Protein AF-H3B657-F1 (afdb_monomer_lite)

Structure (mmCIF, N/CA/C/O backbone):
data_AF-H3B657-F1
#
_entry.id   AF-H3B657-F1
#
loop_
_atom_site.group_PDB
_atom_site.id
_atom_site.type_symbol
_atom_site.label_atom_id
_atom_site.label_alt_id
_atom_site.label_comp_id
_atom_site.label_asym_id
_atom_site.label_entity_id
_atom_site.label_seq_id
_atom_site.pdbx_PDB_ins_code
_atom_site.Cartn_x
_atom_site.Cartn_y
_atom_site.Cartn_z
_atom_site.occupancy
_atom_site.B_iso_or_equiv
_atom_site.auth_seq_id
_atom_site.auth_comp_id
_atom_site.auth_asym_id
_atom_site.auth_atom_id
_atom_site.pdbx_PDB_model_num
ATOM 1 N N . ASP A 1 1 ? -5.782 10.149 -0.098 1.00 60.22 1 ASP A N 1
ATOM 2 C CA . ASP A 1 1 ? -4.421 10.560 0.291 1.00 60.22 1 ASP A CA 1
ATOM 3 C C . ASP A 1 1 ? -3.395 9.673 -0.384 1.00 60.22 1 ASP A C 1
ATOM 5 O O . ASP A 1 1 ? -3.663 8.490 -0.573 1.00 60.22 1 ASP A O 1
ATOM 9 N N . ILE A 1 2 ? -2.288 10.270 -0.824 1.00 71.12 2 ILE A N 1
ATOM 10 C CA . ILE A 1 2 ? -1.133 9.585 -1.419 1.00 71.12 2 ILE A CA 1
ATOM 11 C C . ILE A 1 2 ? -0.020 9.667 -0.377 1.00 71.12 2 ILE A C 1
ATOM 13 O O . ILE A 1 2 ? 0.219 10.748 0.152 1.00 71.12 2 ILE A O 1
ATOM 17 N N . TRP A 1 3 ? 0.623 8.541 -0.084 1.00 76.19 3 TRP A N 1
ATOM 18 C CA . TRP A 1 3 ? 1.730 8.461 0.865 1.00 76.19 3 TRP A CA 1
ATOM 19 C C . TRP A 1 3 ? 2.976 7.944 0.154 1.00 76.19 3 TRP A C 1
ATOM 21 O O . TRP A 1 3 ? 2.885 6.976 -0.612 1.00 76.19 3 TRP A O 1
ATOM 31 N N . PHE 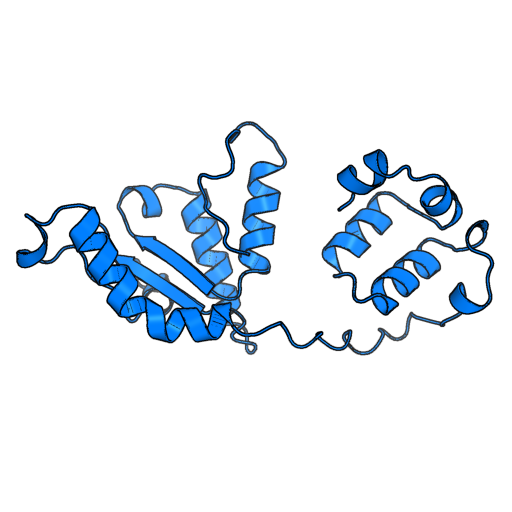A 1 4 ? 4.125 8.570 0.407 1.00 76.25 4 PHE A N 1
ATOM 32 C CA . PHE A 1 4 ? 5.411 8.096 -0.079 1.00 76.25 4 PHE A CA 1
ATOM 33 C C . PHE A 1 4 ? 6.280 7.613 1.079 1.00 76.25 4 PHE A C 1
ATOM 35 O O . PHE A 1 4 ? 6.442 8.288 2.087 1.00 76.25 4 PHE A O 1
ATOM 42 N N . ASP A 1 5 ? 6.949 6.481 0.855 1.00 67.75 5 ASP A N 1
ATOM 43 C CA . ASP A 1 5 ? 7.967 5.893 1.738 1.00 67.75 5 ASP A CA 1
ATOM 44 C C . ASP A 1 5 ? 8.965 6.934 2.294 1.00 67.75 5 ASP A C 1
ATOM 46 O O . ASP A 1 5 ? 9.357 6.886 3.458 1.00 67.75 5 ASP A O 1
ATOM 50 N N . LYS A 1 6 ? 9.335 7.911 1.454 1.00 63.41 6 LYS A N 1
ATOM 51 C CA . LYS A 1 6 ? 10.341 8.943 1.735 1.00 63.41 6 LYS A CA 1
ATOM 52 C C . LYS A 1 6 ? 9.818 10.201 2.431 1.00 63.41 6 LYS A C 1
ATOM 54 O O . LYS A 1 6 ? 10.638 11.066 2.734 1.00 63.41 6 LYS A O 1
ATOM 59 N N . ASP A 1 7 ? 8.514 10.325 2.665 1.00 53.66 7 ASP A N 1
ATOM 60 C CA . ASP A 1 7 ? 7.955 11.490 3.368 1.00 53.66 7 ASP A CA 1
ATOM 61 C C . ASP A 1 7 ? 8.310 11.478 4.872 1.00 53.66 7 ASP A C 1
ATOM 63 O O . ASP A 1 7 ? 8.176 12.483 5.566 1.00 53.66 7 ASP A O 1
ATOM 67 N N . GLU A 1 8 ? 8.845 10.360 5.364 1.00 53.50 8 GLU A N 1
ATOM 68 C CA . GLU A 1 8 ? 9.276 10.141 6.741 1.00 53.50 8 GLU A CA 1
ATOM 69 C C . GLU A 1 8 ? 10.763 10.517 6.920 1.00 53.50 8 GLU A C 1
ATOM 71 O O . GLU A 1 8 ? 11.673 9.717 6.693 1.00 53.50 8 GLU A O 1
ATOM 76 N N . VAL A 1 9 ? 11.028 11.767 7.304 1.00 51.97 9 VAL A N 1
ATOM 77 C CA . VAL A 1 9 ? 12.384 12.354 7.382 1.00 51.97 9 VAL A CA 1
ATOM 78 C C . VAL A 1 9 ? 13.250 11.759 8.517 1.00 51.97 9 VAL A C 1
ATOM 80 O O . VAL A 1 9 ? 14.472 11.908 8.493 1.00 51.97 9 VAL A O 1
ATOM 83 N N . GLU A 1 10 ? 12.673 11.010 9.466 1.00 54.19 10 GLU A N 1
ATOM 84 C CA . GLU A 1 10 ? 13.400 10.404 10.596 1.00 54.19 10 GLU A CA 1
ATOM 85 C C . GLU A 1 10 ? 13.135 8.898 10.759 1.00 54.19 10 GLU A C 1
ATOM 87 O O . GLU A 1 10 ? 12.277 8.465 11.526 1.00 54.19 10 GLU A O 1
ATOM 92 N N . MET A 1 11 ? 13.987 8.070 10.140 1.00 56.06 11 MET A N 1
ATOM 93 C CA . MET A 1 11 ? 14.070 6.623 10.428 1.00 56.06 11 MET A CA 1
ATOM 94 C C . MET A 1 11 ? 14.519 6.306 11.873 1.00 56.06 11 MET A C 1
ATOM 96 O O . MET A 1 11 ? 14.591 5.142 12.261 1.00 56.06 11 MET A O 1
ATOM 100 N N . SER A 1 12 ? 14.889 7.324 12.658 1.00 56.06 12 SER A N 1
ATOM 101 C CA . SER A 1 12 ? 15.325 7.222 14.056 1.00 56.06 12 SER A CA 1
ATOM 102 C C . SER A 1 12 ? 14.170 7.183 15.059 1.00 56.06 12 SER A C 1
ATOM 104 O O . SER A 1 12 ? 14.400 6.840 16.220 1.00 56.06 12 SER A O 1
ATOM 106 N N . SER A 1 13 ? 12.947 7.529 14.647 1.00 59.94 13 SER A N 1
ATOM 107 C CA . SER A 1 13 ? 11.777 7.508 15.526 1.00 59.94 13 SER A CA 1
ATOM 108 C C . SER A 1 13 ? 11.227 6.090 15.685 1.00 59.94 13 SER A C 1
ATOM 110 O O . SER A 1 13 ? 11.043 5.364 14.709 1.00 59.94 13 SER A O 1
ATOM 112 N N . SER A 1 14 ? 10.888 5.700 16.915 1.00 56.41 14 SER A N 1
ATOM 113 C CA . SER A 1 14 ? 10.214 4.425 17.202 1.00 56.41 14 SER A CA 1
ATOM 114 C C . SER A 1 14 ? 8.816 4.323 16.575 1.00 56.41 14 SER A C 1
ATOM 116 O O . SER A 1 14 ? 8.300 3.217 16.438 1.00 56.41 14 SER A O 1
ATOM 118 N N . CYS A 1 15 ? 8.215 5.448 16.170 1.00 64.81 15 CYS A N 1
ATOM 119 C CA . CYS A 1 15 ? 6.899 5.493 15.527 1.00 64.81 15 CYS A CA 1
ATOM 120 C C . CYS A 1 15 ? 6.953 5.224 14.010 1.00 64.81 15 CYS A C 1
ATOM 122 O O . CYS A 1 15 ? 5.953 4.820 13.419 1.00 64.81 15 CYS A O 1
ATOM 124 N N . TRP A 1 16 ? 8.131 5.376 13.392 1.00 69.06 16 TRP A N 1
ATOM 125 C CA . TRP A 1 16 ? 8.324 5.285 11.941 1.00 69.06 16 TRP A CA 1
ATOM 126 C C . TRP A 1 16 ? 7.807 3.967 11.356 1.00 69.06 16 TRP A C 1
ATOM 128 O O . TRP A 1 16 ? 7.031 3.944 10.404 1.00 69.06 16 TRP A O 1
ATOM 138 N N . LEU A 1 17 ? 8.205 2.840 11.952 1.00 71.81 17 LEU A N 1
ATOM 139 C CA . LEU A 1 17 ? 7.775 1.531 11.471 1.00 71.81 17 LEU A CA 1
ATOM 140 C C . LEU A 1 17 ? 6.262 1.343 11.656 1.00 71.81 17 LEU A C 1
ATOM 142 O O . LEU A 1 17 ? 5.604 0.813 10.766 1.00 71.81 17 LEU A O 1
ATOM 146 N N . SER A 1 18 ? 5.702 1.813 12.773 1.00 72.25 18 SER A N 1
ATOM 147 C CA . SER A 1 18 ? 4.269 1.706 13.064 1.00 72.25 18 SER A CA 1
ATOM 148 C C . SER A 1 18 ? 3.418 2.445 12.030 1.00 72.25 18 SER A C 1
ATOM 150 O O . SER A 1 18 ? 2.478 1.860 11.496 1.00 72.25 18 SER A O 1
ATOM 152 N N . GLN A 1 19 ? 3.788 3.677 11.668 1.00 73.06 19 GLN A N 1
ATOM 153 C CA . GLN A 1 19 ? 3.069 4.485 10.671 1.00 73.06 19 GLN A CA 1
ATOM 154 C C . GLN A 1 19 ? 3.112 3.863 9.268 1.00 73.06 19 GLN A C 1
ATOM 156 O O . GLN A 1 19 ? 2.119 3.878 8.532 1.00 73.06 19 GLN A O 1
ATOM 161 N N . ARG A 1 20 ? 4.240 3.245 8.900 1.00 77.69 20 ARG A N 1
ATOM 162 C CA . ARG A 1 20 ? 4.373 2.511 7.632 1.00 77.69 20 ARG A CA 1
ATOM 163 C C . ARG A 1 20 ? 3.473 1.289 7.577 1.00 77.69 20 ARG A C 1
ATOM 165 O O . ARG A 1 20 ? 2.760 1.097 6.593 1.00 77.69 20 ARG A O 1
ATOM 172 N N . LEU A 1 21 ? 3.497 0.474 8.631 1.00 78.69 21 LEU A N 1
ATOM 173 C CA . LEU A 1 21 ? 2.661 -0.720 8.73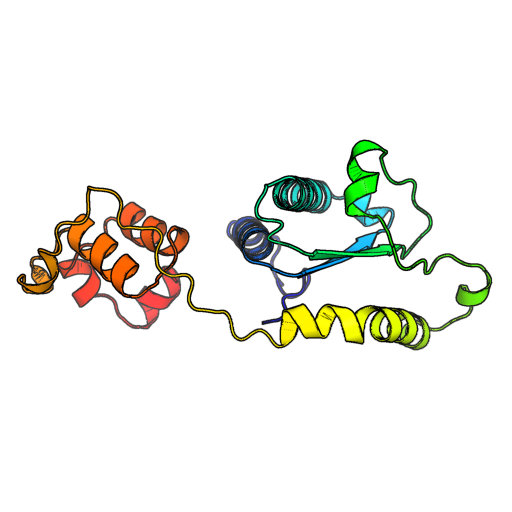0 1.00 78.69 21 LEU A CA 1
ATOM 174 C C . LEU A 1 21 ? 1.178 -0.340 8.711 1.00 78.69 21 LEU A C 1
ATOM 176 O O . LEU A 1 21 ? 0.407 -0.917 7.951 1.00 78.69 21 LEU A O 1
ATOM 180 N N . GLU A 1 22 ? 0.790 0.697 9.451 1.00 78.06 22 GLU A N 1
ATOM 181 C CA . GLU A 1 22 ? -0.571 1.231 9.445 1.00 78.06 22 GLU A CA 1
ATOM 182 C C . GLU A 1 22 ? -0.998 1.705 8.048 1.00 78.06 22 GLU A C 1
ATOM 184 O O . GLU A 1 22 ? -2.096 1.389 7.582 1.00 78.06 22 GLU A O 1
ATOM 189 N N . THR A 1 23 ? -0.126 2.426 7.342 1.00 81.88 23 THR A N 1
ATOM 190 C CA . THR A 1 23 ? -0.399 2.876 5.972 1.00 81.88 23 THR A CA 1
ATOM 191 C C . THR A 1 23 ? -0.582 1.692 5.027 1.00 81.88 23 THR A C 1
ATOM 193 O O . THR A 1 23 ? -1.509 1.687 4.213 1.00 81.88 23 THR A O 1
ATOM 196 N N . LEU A 1 24 ? 0.248 0.659 5.163 1.00 83.00 24 LEU A N 1
ATOM 197 C CA . LEU A 1 24 ? 0.158 -0.563 4.368 1.00 83.00 24 LEU A CA 1
ATOM 198 C C . LEU A 1 24 ? -1.068 -1.403 4.680 1.00 83.00 24 LEU A C 1
ATOM 200 O O . LEU A 1 24 ? -1.554 -2.070 3.777 1.00 83.00 24 LEU A O 1
ATOM 204 N N . GLU A 1 25 ? -1.596 -1.363 5.897 1.00 80.44 25 GLU A N 1
ATOM 205 C CA . GLU A 1 25 ? -2.868 -2.008 6.236 1.00 80.44 25 GLU A CA 1
ATOM 206 C C . GLU A 1 25 ? -4.062 -1.235 5.666 1.00 80.44 25 GLU A C 1
ATOM 208 O O . GLU A 1 25 ? -5.064 -1.810 5.236 1.00 80.44 25 GLU A O 1
ATOM 213 N N . LYS A 1 26 ? -3.962 0.097 5.612 1.00 77.31 26 LYS A N 1
ATOM 214 C CA . LYS A 1 26 ? -5.061 0.971 5.181 1.00 77.31 26 LYS A CA 1
ATOM 215 C C . LYS A 1 26 ? -5.092 1.230 3.678 1.00 77.31 26 LYS A C 1
ATOM 217 O O . LYS A 1 26 ? -6.130 1.672 3.172 1.00 77.31 26 LYS A O 1
ATOM 222 N N . CYS A 1 27 ? -3.990 1.007 2.963 1.00 83.38 27 CYS A N 1
ATOM 223 C CA . CYS A 1 27 ? -3.908 1.338 1.547 1.00 83.38 27 CYS A CA 1
ATOM 224 C C . CYS A 1 27 ? -4.814 0.426 0.705 1.00 83.38 27 CYS A C 1
ATOM 226 O O . CYS A 1 27 ? -4.938 -0.777 0.940 1.00 83.38 27 CYS A O 1
ATOM 228 N N . ARG A 1 28 ? -5.460 1.014 -0.305 1.00 83.69 28 ARG A N 1
ATOM 229 C CA . ARG A 1 28 ? -6.251 0.283 -1.314 1.00 83.69 28 ARG A CA 1
ATOM 230 C C . ARG A 1 28 ? -5.446 -0.036 -2.561 1.00 83.69 28 ARG A C 1
ATOM 232 O O . ARG A 1 28 ? -5.801 -0.932 -3.315 1.00 83.69 28 ARG A O 1
ATOM 239 N N . ALA A 1 29 ? -4.386 0.727 -2.774 1.00 88.50 29 ALA A N 1
ATOM 240 C CA . ALA A 1 29 ? -3.465 0.576 -3.872 1.00 88.50 29 ALA A CA 1
ATOM 241 C C . ALA A 1 29 ? -2.044 0.801 -3.352 1.00 88.50 29 ALA A C 1
ATOM 243 O O . ALA A 1 29 ? -1.829 1.711 -2.550 1.00 88.50 29 ALA A O 1
ATOM 244 N N . ALA A 1 30 ? -1.092 -0.001 -3.818 1.00 90.88 30 ALA A N 1
ATOM 245 C CA . ALA A 1 30 ? 0.326 0.167 -3.525 1.00 90.88 30 ALA A CA 1
ATOM 246 C C . ALA A 1 30 ? 1.135 0.082 -4.821 1.00 90.88 30 ALA A C 1
ATOM 248 O O . ALA A 1 30 ? 1.022 -0.899 -5.553 1.00 90.88 30 ALA A O 1
ATOM 249 N N . ILE A 1 31 ? 1.955 1.097 -5.100 1.00 92.38 31 ILE A N 1
ATOM 250 C CA . ILE A 1 31 ? 2.935 1.055 -6.191 1.00 92.38 31 ILE A CA 1
ATOM 251 C C . ILE A 1 31 ? 4.265 0.604 -5.598 1.00 92.38 31 ILE A C 1
ATOM 253 O O . ILE A 1 31 ? 4.763 1.226 -4.662 1.00 92.38 31 ILE A O 1
ATOM 257 N N . ILE A 1 32 ? 4.843 -0.467 -6.139 1.00 92.75 32 ILE A N 1
ATOM 258 C CA . ILE A 1 32 ? 6.072 -1.064 -5.607 1.00 92.75 32 ILE A CA 1
ATOM 259 C C . ILE A 1 32 ? 7.162 -1.029 -6.669 1.00 92.75 32 ILE A C 1
ATOM 261 O O . ILE A 1 32 ? 7.027 -1.646 -7.722 1.00 92.75 32 ILE A O 1
ATOM 265 N N . PHE A 1 33 ? 8.274 -0.360 -6.367 1.00 92.06 33 PHE A N 1
ATOM 266 C CA . PHE A 1 33 ? 9.446 -0.320 -7.240 1.00 92.06 33 PHE A CA 1
ATOM 267 C C . PHE A 1 33 ? 10.418 -1.449 -6.891 1.00 92.06 33 PHE A C 1
ATOM 269 O O . PHE A 1 33 ? 11.169 -1.381 -5.915 1.00 92.06 33 PHE A O 1
ATOM 276 N N . LEU A 1 34 ? 10.425 -2.489 -7.718 1.00 92.62 34 LEU A N 1
ATOM 277 C CA . LEU A 1 34 ? 11.271 -3.662 -7.551 1.00 92.62 34 LEU A CA 1
ATOM 278 C C . LEU A 1 34 ? 12.697 -3.341 -7.994 1.00 92.62 34 LEU A C 1
ATOM 280 O O . LEU A 1 34 ? 12.965 -3.022 -9.155 1.00 92.62 34 LEU A O 1
ATOM 284 N N . SER A 1 35 ? 13.623 -3.437 -7.046 1.00 91.69 35 SER A N 1
ATOM 285 C CA . SER A 1 35 ? 15.052 -3.250 -7.274 1.00 91.69 35 SER A CA 1
ATOM 286 C C . SER A 1 35 ? 15.881 -4.166 -6.385 1.00 91.69 35 SER A C 1
ATOM 288 O O . SER A 1 35 ? 15.361 -4.760 -5.441 1.00 91.69 35 SER A O 1
ATOM 290 N N . GLN A 1 36 ? 17.187 -4.280 -6.642 1.00 89.94 36 GLN A N 1
ATOM 291 C CA . GLN A 1 36 ? 18.055 -5.083 -5.769 1.00 89.94 36 GLN A CA 1
ATOM 292 C C . GLN A 1 36 ? 18.017 -4.590 -4.316 1.00 89.94 36 GLN A C 1
ATOM 294 O O . GLN A 1 36 ? 18.054 -5.395 -3.389 1.00 89.94 36 GLN A O 1
ATOM 299 N N . ASN A 1 37 ? 17.898 -3.276 -4.113 1.00 88.44 37 ASN A N 1
ATOM 300 C CA . ASN A 1 37 ? 17.808 -2.686 -2.779 1.00 88.44 37 ASN A CA 1
ATOM 301 C C . ASN A 1 37 ? 16.479 -3.013 -2.092 1.00 88.44 37 ASN A C 1
ATOM 303 O O . ASN A 1 37 ? 16.474 -3.229 -0.885 1.00 88.44 37 ASN A O 1
ATOM 307 N N . TYR A 1 38 ? 15.387 -3.119 -2.856 1.00 89.88 38 TYR A N 1
ATOM 308 C CA . TYR A 1 38 ? 14.089 -3.546 -2.332 1.00 89.88 38 TYR A CA 1
ATOM 309 C C . TYR A 1 38 ? 14.197 -4.923 -1.663 1.00 89.88 38 TYR A C 1
ATOM 311 O O . TYR A 1 38 ? 13.859 -5.078 -0.496 1.00 89.88 38 TYR A O 1
ATOM 319 N N . PHE A 1 39 ? 14.789 -5.901 -2.355 1.00 87.62 39 PHE A N 1
ATOM 320 C CA . PHE A 1 39 ? 14.943 -7.264 -1.829 1.00 87.62 39 PHE A CA 1
ATOM 321 C C . PHE A 1 39 ? 16.026 -7.416 -0.752 1.00 87.62 39 PHE A C 1
ATOM 323 O O . PHE A 1 39 ? 16.061 -8.432 -0.063 1.00 87.62 39 PHE A O 1
ATOM 330 N N . ARG A 1 40 ? 16.912 -6.428 -0.587 1.00 85.56 40 ARG A N 1
ATOM 331 C CA . ARG A 1 40 ? 17.904 -6.398 0.503 1.00 85.56 40 ARG A CA 1
ATOM 332 C C . ARG A 1 40 ? 17.385 -5.707 1.764 1.00 85.56 40 ARG A C 1
ATOM 334 O O . ARG A 1 40 ? 18.011 -5.828 2.813 1.00 85.56 40 ARG A O 1
ATOM 341 N N . CYS A 1 41 ? 16.274 -4.980 1.674 1.00 83.25 41 CYS A N 1
ATOM 342 C CA . CYS A 1 41 ? 15.695 -4.255 2.794 1.00 83.25 41 CYS A CA 1
ATOM 343 C C . CYS A 1 41 ? 14.710 -5.146 3.562 1.00 83.25 41 CYS A C 1
ATOM 345 O O . CYS A 1 41 ? 13.651 -5.506 3.052 1.00 83.25 41 CYS A O 1
ATOM 347 N N . SER A 1 42 ? 15.033 -5.472 4.817 1.00 82.00 42 SER A N 1
ATOM 348 C CA . SER A 1 42 ? 14.168 -6.295 5.675 1.00 82.00 42 SER A CA 1
ATOM 349 C C . SER A 1 42 ? 12.783 -5.685 5.887 1.00 82.00 42 SER A C 1
ATOM 351 O O . SER A 1 42 ? 11.803 -6.422 5.960 1.00 82.00 42 SER A O 1
ATOM 353 N N . VAL A 1 43 ? 12.697 -4.352 5.957 1.00 81.81 43 VAL A N 1
ATOM 354 C CA . VAL A 1 43 ? 11.420 -3.640 6.086 1.00 81.81 43 VAL A CA 1
ATOM 355 C C . VAL A 1 43 ? 10.606 -3.820 4.811 1.00 81.81 43 VAL A C 1
ATOM 357 O O . VAL A 1 43 ? 9.515 -4.361 4.885 1.00 81.81 43 VAL A O 1
ATOM 360 N N . ALA A 1 44 ? 11.164 -3.530 3.634 1.00 85.25 44 ALA A N 1
ATOM 361 C CA . ALA A 1 44 ? 10.460 -3.728 2.363 1.00 85.25 44 ALA A CA 1
ATOM 362 C C . ALA A 1 44 ? 9.955 -5.174 2.179 1.00 85.25 44 ALA A C 1
ATOM 364 O O . ALA A 1 44 ? 8.846 -5.400 1.693 1.00 85.25 44 ALA A O 1
ATOM 365 N N . LEU A 1 45 ? 10.727 -6.173 2.621 1.00 85.31 45 LEU A N 1
ATOM 366 C CA . LEU A 1 45 ? 10.295 -7.574 2.612 1.00 85.31 45 LEU A CA 1
ATOM 367 C C . LEU A 1 45 ? 9.152 -7.865 3.596 1.00 85.31 45 LEU A C 1
ATOM 369 O O . LEU A 1 45 ? 8.297 -8.697 3.296 1.00 85.31 45 LEU A O 1
ATOM 373 N N . LEU A 1 46 ? 9.122 -7.216 4.761 1.00 83.31 46 LEU A N 1
ATOM 374 C CA . LEU A 1 46 ? 8.001 -7.308 5.700 1.00 83.31 46 LEU A CA 1
ATOM 375 C C . LEU A 1 46 ? 6.730 -6.711 5.082 1.00 83.31 46 LEU A C 1
ATOM 377 O O . LEU A 1 46 ? 5.689 -7.360 5.073 1.00 83.31 46 LEU A O 1
ATOM 381 N N . GLU A 1 47 ? 6.841 -5.528 4.486 1.00 87.25 47 GLU A N 1
ATOM 382 C CA . GLU A 1 47 ? 5.744 -4.840 3.794 1.00 87.25 47 GLU A CA 1
ATOM 383 C C . GLU A 1 47 ? 5.183 -5.690 2.647 1.00 87.25 47 GLU A C 1
ATOM 385 O O . GLU A 1 47 ? 3.972 -5.839 2.490 1.00 87.25 47 GLU A O 1
ATOM 390 N N . THR A 1 48 ? 6.077 -6.333 1.892 1.00 88.81 48 THR A N 1
ATOM 391 C CA . THR A 1 48 ? 5.728 -7.289 0.833 1.00 88.81 48 THR A CA 1
ATOM 392 C C . THR A 1 48 ? 4.865 -8.433 1.367 1.00 88.81 48 THR A C 1
ATOM 394 O O . THR A 1 48 ? 3.880 -8.815 0.734 1.00 88.81 48 THR A O 1
ATOM 397 N N . LYS A 1 49 ? 5.228 -9.001 2.525 1.00 86.56 49 LYS A N 1
ATOM 398 C CA . LYS A 1 49 ? 4.485 -10.112 3.137 1.00 86.56 49 LYS A CA 1
ATOM 399 C C . LYS A 1 49 ? 3.089 -9.679 3.566 1.00 86.56 49 LYS A C 1
ATOM 401 O O . LYS A 1 49 ? 2.139 -10.395 3.274 1.00 86.56 49 LYS A O 1
ATOM 406 N N . ILE A 1 50 ? 2.966 -8.495 4.160 1.00 85.31 50 ILE A N 1
ATOM 407 C CA . ILE A 1 50 ? 1.675 -7.922 4.563 1.00 85.31 50 ILE A CA 1
ATOM 408 C C . ILE A 1 50 ? 0.768 -7.750 3.344 1.00 85.31 50 ILE A C 1
ATOM 410 O O . ILE A 1 50 ? -0.355 -8.246 3.321 1.00 85.31 50 ILE A O 1
ATOM 414 N N . LEU A 1 51 ? 1.268 -7.128 2.273 1.00 89.31 51 LEU A N 1
ATOM 415 C CA . LEU A 1 51 ? 0.490 -6.956 1.043 1.00 89.31 51 LEU A CA 1
ATOM 416 C C . LEU A 1 51 ? 0.093 -8.298 0.411 1.00 89.31 51 LEU A C 1
ATOM 418 O O . LEU A 1 51 ? -1.027 -8.445 -0.080 1.00 89.31 51 LEU A O 1
ATOM 422 N N . LEU A 1 52 ? 0.979 -9.295 0.455 1.00 88.06 52 LEU A N 1
ATOM 423 C CA . LEU A 1 52 ? 0.686 -10.646 -0.018 1.00 88.06 52 LEU A CA 1
ATOM 424 C C . LEU A 1 52 ? -0.414 -11.327 0.811 1.00 88.06 52 LEU A C 1
ATOM 426 O O . LEU A 1 52 ? -1.278 -11.993 0.241 1.00 88.06 52 LEU A O 1
ATOM 430 N N . GLU A 1 53 ? -0.401 -11.176 2.133 1.00 85.75 53 GLU A N 1
ATOM 431 C CA . GLU A 1 53 ? -1.452 -11.690 3.020 1.00 85.75 53 GLU A CA 1
ATOM 432 C C . GLU A 1 53 ? -2.792 -11.004 2.748 1.00 85.75 53 GLU A C 1
ATOM 434 O O . GLU A 1 53 ? -3.809 -11.680 2.571 1.00 85.75 53 GLU A O 1
ATOM 439 N N . ARG A 1 54 ? -2.786 -9.677 2.585 1.00 86.31 54 ARG A N 1
ATOM 440 C CA . ARG A 1 54 ? -3.980 -8.895 2.230 1.00 86.31 54 ARG A CA 1
ATOM 441 C C . ARG A 1 54 ? -4.567 -9.288 0.871 1.00 86.31 54 ARG A C 1
ATOM 443 O O . ARG A 1 54 ? -5.787 -9.303 0.720 1.00 86.31 54 ARG A O 1
ATOM 450 N N . LEU A 1 55 ? -3.730 -9.657 -0.100 1.00 85.19 55 LEU A N 1
ATOM 451 C CA . LEU A 1 55 ? -4.179 -10.193 -1.393 1.00 85.19 55 LEU A CA 1
ATOM 452 C C . LEU A 1 55 ? -4.764 -11.604 -1.298 1.00 85.19 55 LEU A C 1
ATOM 454 O O . LEU A 1 55 ? -5.676 -11.936 -2.056 1.00 85.19 55 LEU A O 1
ATOM 458 N N . LYS A 1 56 ? -4.225 -12.443 -0.406 1.00 82.56 56 LYS A N 1
ATOM 459 C CA . LYS A 1 56 ? -4.718 -13.810 -0.164 1.00 82.56 56 LYS A CA 1
ATOM 460 C C . LYS A 1 56 ? -6.022 -13.827 0.632 1.00 82.56 56 LYS A C 1
ATOM 462 O O . LYS A 1 56 ? -6.775 -14.793 0.519 1.00 82.56 56 LYS A O 1
ATOM 467 N N . SER A 1 57 ? -6.286 -12.789 1.423 1.00 77.88 57 SER A N 1
ATOM 468 C CA . SER A 1 57 ? -7.554 -12.620 2.131 1.00 77.88 57 SER A CA 1
ATOM 469 C C . SER A 1 57 ? -8.729 -12.526 1.149 1.00 77.88 57 SER A C 1
ATOM 471 O O . SER A 1 57 ? -8.625 -11.924 0.077 1.00 77.88 57 SER A O 1
ATOM 473 N N . SER A 1 58 ? -9.876 -13.104 1.521 1.00 57.31 58 SER A N 1
ATOM 474 C CA . SER A 1 58 ? -11.088 -13.156 0.687 1.00 57.31 58 SER A CA 1
ATOM 475 C C . SER A 1 58 ? -11.621 -11.779 0.289 1.00 57.31 58 SER A C 1
ATOM 477 O O . SER A 1 58 ? -12.377 -11.668 -0.673 1.00 57.31 58 SER A O 1
ATOM 479 N N . GLU A 1 59 ? -11.221 -10.733 1.009 1.00 61.50 59 GLU A N 1
ATOM 480 C CA . GLU A 1 59 ? -11.680 -9.365 0.789 1.00 61.50 59 GLU A CA 1
ATOM 481 C C . GLU A 1 59 ? -10.939 -8.630 -0.339 1.00 61.50 59 GLU A C 1
ATOM 483 O O . GLU A 1 59 ? -11.413 -7.574 -0.751 1.00 61.50 59 GLU A O 1
ATOM 488 N N . LYS A 1 60 ? -9.808 -9.156 -0.857 1.00 63.31 60 LYS A N 1
ATOM 489 C CA . LYS A 1 60 ? -8.959 -8.507 -1.889 1.00 63.31 60 LYS A CA 1
ATOM 490 C C . LYS A 1 60 ? -8.865 -6.986 -1.696 1.00 63.31 60 LYS A C 1
ATOM 492 O O . LYS A 1 60 ? -9.117 -6.200 -2.609 1.00 63.31 60 LYS A O 1
ATOM 497 N N . SER A 1 61 ? -8.531 -6.571 -0.477 1.00 74.31 61 SER A N 1
ATOM 498 C CA . SER A 1 61 ? -8.683 -5.179 -0.038 1.00 74.31 61 SER A CA 1
ATOM 499 C C . SER A 1 61 ? -7.608 -4.229 -0.581 1.00 74.31 61 SER A C 1
ATOM 501 O O . SER A 1 61 ? -7.676 -3.022 -0.337 1.00 74.31 61 SER A O 1
ATOM 503 N N . VAL A 1 62 ? -6.625 -4.756 -1.322 1.00 86.19 62 VAL A N 1
ATOM 504 C CA . VAL A 1 62 ? -5.523 -3.992 -1.907 1.00 86.19 62 VAL A CA 1
ATOM 505 C C . VAL A 1 62 ? -5.211 -4.437 -3.332 1.00 86.19 62 VAL A C 1
ATOM 507 O O . VAL A 1 62 ? -5.169 -5.626 -3.637 1.00 86.19 62 VAL A O 1
ATOM 510 N N . LYS A 1 63 ? -4.949 -3.467 -4.205 1.00 88.88 63 LYS A N 1
ATOM 511 C CA . LYS A 1 63 ? -4.380 -3.657 -5.538 1.00 88.88 63 LYS A CA 1
ATOM 512 C C . LYS A 1 63 ? -2.899 -3.293 -5.506 1.00 88.88 63 LYS A C 1
ATOM 514 O O . LYS A 1 63 ? -2.520 -2.231 -5.021 1.00 88.88 63 LYS A O 1
ATOM 519 N N . VAL 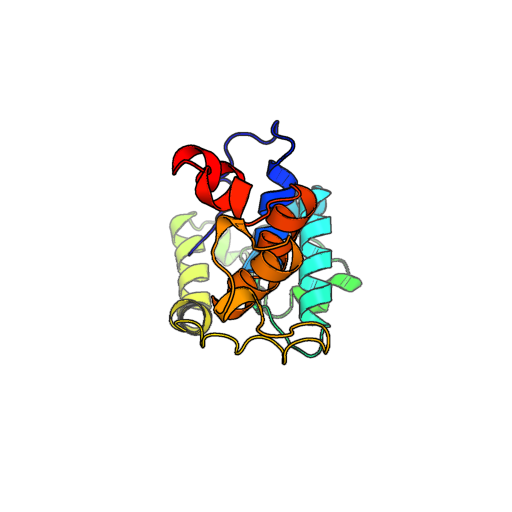A 1 64 ? -2.051 -4.162 -6.037 1.00 91.25 64 VAL A N 1
ATOM 520 C CA . VAL A 1 64 ? -0.607 -3.915 -6.104 1.00 91.25 64 VAL A CA 1
ATOM 521 C C . VAL A 1 64 ? -0.216 -3.629 -7.547 1.00 91.25 64 VAL A C 1
ATOM 523 O O . VAL A 1 64 ? -0.660 -4.315 -8.465 1.00 91.25 64 VAL A O 1
ATOM 526 N N . PHE A 1 65 ? 0.587 -2.584 -7.729 1.00 92.75 65 PHE A N 1
ATOM 527 C CA . PHE A 1 65 ? 1.105 -2.104 -9.004 1.00 92.75 65 PHE A CA 1
ATOM 528 C C . PHE A 1 65 ? 2.633 -2.238 -9.001 1.00 92.75 65 PHE A C 1
ATOM 530 O O . PHE A 1 65 ? 3.348 -1.324 -8.573 1.00 92.75 65 PHE A O 1
ATOM 537 N N . PRO A 1 66 ? 3.151 -3.402 -9.411 1.00 94.00 66 PRO A N 1
ATOM 538 C CA . PRO A 1 66 ? 4.577 -3.666 -9.425 1.00 94.00 66 PRO A CA 1
ATOM 539 C C . PRO A 1 66 ? 5.256 -2.964 -10.607 1.00 94.00 66 PRO A C 1
ATOM 541 O O . PRO A 1 66 ? 4.789 -3.010 -11.744 1.00 94.00 66 PRO A O 1
ATOM 544 N N . VAL A 1 67 ? 6.394 -2.332 -10.341 1.00 94.50 67 VAL A N 1
ATOM 545 C CA . VAL A 1 67 ? 7.248 -1.679 -11.335 1.00 94.50 67 VAL A CA 1
ATOM 546 C C . VAL A 1 67 ? 8.637 -2.287 -11.228 1.00 94.50 67 VAL A C 1
ATOM 548 O O . VAL A 1 67 ? 9.338 -2.085 -10.236 1.00 94.50 67 VAL A O 1
ATOM 551 N N . LEU A 1 68 ? 9.056 -3.035 -12.245 1.00 93.19 68 LEU A N 1
ATOM 552 C CA . LEU A 1 68 ? 10.388 -3.625 -12.303 1.00 93.19 68 LEU A CA 1
ATOM 553 C C . LEU A 1 68 ? 11.396 -2.551 -12.721 1.00 93.19 68 LEU A C 1
ATOM 555 O O . LEU A 1 68 ? 11.591 -2.280 -13.902 1.00 93.19 68 LEU A O 1
ATOM 559 N N . PHE A 1 69 ? 12.011 -1.901 -11.732 1.00 90.31 69 PHE A N 1
ATOM 560 C CA . PHE A 1 69 ? 12.893 -0.750 -11.940 1.00 90.31 69 PHE A CA 1
ATOM 561 C C . PHE A 1 69 ? 14.320 -1.150 -12.341 1.00 90.31 69 PHE A C 1
ATOM 563 O O . PHE A 1 69 ? 14.980 -0.441 -13.099 1.00 90.31 69 PHE A O 1
ATOM 570 N N . SER A 1 70 ? 14.807 -2.283 -11.836 1.00 87.06 70 SER A N 1
ATOM 571 C CA . SER A 1 70 ? 16.120 -2.839 -12.185 1.00 87.06 70 SER A CA 1
ATOM 572 C C . SER A 1 70 ? 16.041 -4.359 -12.318 1.00 87.06 70 SER A C 1
ATOM 574 O O . SER A 1 70 ? 15.195 -4.946 -11.645 1.00 87.06 70 SER A O 1
ATOM 576 N N . PRO A 1 71 ? 16.940 -5.012 -13.078 1.00 87.44 71 PRO A N 1
ATOM 577 C CA . PRO A 1 71 ? 16.946 -6.467 -13.206 1.00 87.44 71 PRO A CA 1
ATOM 578 C C . PRO A 1 71 ? 17.088 -7.143 -11.838 1.00 87.44 71 PRO A C 1
ATOM 580 O O . PRO A 1 71 ? 18.084 -6.941 -11.135 1.00 87.44 71 PRO A O 1
ATOM 583 N N . VAL A 1 72 ? 16.077 -7.922 -11.457 1.00 89.00 72 VAL A N 1
ATOM 584 C CA . VAL A 1 72 ? 16.021 -8.666 -10.195 1.00 89.00 72 VAL A CA 1
ATOM 585 C C . VAL A 1 72 ? 15.309 -9.992 -10.385 1.00 89.00 72 VAL A C 1
ATOM 587 O O . VAL A 1 72 ? 14.351 -10.097 -11.147 1.00 89.00 72 VAL A O 1
ATOM 590 N N . GLU A 1 73 ? 15.769 -10.998 -9.651 1.00 87.25 73 GLU A N 1
ATOM 591 C CA . GLU A 1 73 ? 15.076 -12.274 -9.552 1.00 87.25 73 GLU A CA 1
ATOM 592 C C . GLU A 1 73 ? 13.977 -12.165 -8.498 1.00 87.25 73 GLU A C 1
ATOM 594 O O . GLU A 1 73 ? 14.242 -11.895 -7.325 1.00 87.25 73 GLU A O 1
ATOM 599 N N . ILE A 1 74 ? 12.733 -12.363 -8.926 1.00 86.75 74 ILE A N 1
ATOM 600 C CA . ILE A 1 74 ? 11.577 -12.365 -8.035 1.00 86.75 74 ILE A CA 1
ATOM 601 C C . ILE A 1 74 ? 11.472 -13.748 -7.375 1.00 86.75 74 ILE A C 1
ATOM 603 O O . ILE A 1 74 ? 11.351 -14.751 -8.087 1.00 86.75 74 ILE A O 1
ATOM 607 N N . PRO A 1 75 ? 11.466 -13.835 -6.032 1.00 86.44 75 PRO A N 1
ATOM 608 C CA . PRO A 1 75 ? 11.204 -15.089 -5.337 1.00 86.44 75 PRO A CA 1
ATOM 609 C C . PRO A 1 75 ? 9.861 -15.690 -5.765 1.00 86.44 75 PRO A C 1
ATOM 611 O O . PRO A 1 75 ? 8.851 -14.988 -5.831 1.00 86.44 75 PRO A O 1
ATOM 614 N N . LYS A 1 76 ? 9.830 -17.004 -6.021 1.00 86.25 76 LYS A N 1
ATOM 615 C CA . LYS A 1 76 ? 8.632 -17.704 -6.528 1.00 86.25 76 LYS A CA 1
ATOM 616 C C . LYS A 1 76 ? 7.401 -17.488 -5.648 1.00 86.25 76 LYS A C 1
ATOM 618 O O . LYS A 1 76 ? 6.307 -17.302 -6.173 1.00 86.25 76 LYS A O 1
ATOM 623 N N . ASP A 1 77 ? 7.595 -17.426 -4.336 1.00 85.25 77 ASP A N 1
ATOM 624 C CA . ASP A 1 77 ? 6.524 -17.242 -3.351 1.00 85.25 77 ASP A CA 1
ATOM 625 C C . ASP A 1 77 ? 5.846 -15.862 -3.444 1.00 85.25 77 ASP A C 1
ATOM 627 O O . ASP A 1 77 ? 4.739 -15.676 -2.939 1.00 85.25 77 ASP A O 1
ATOM 631 N N . LEU A 1 78 ? 6.497 -14.904 -4.112 1.00 86.25 78 LEU A N 1
ATOM 632 C CA . LEU A 1 78 ? 6.022 -13.537 -4.335 1.00 86.25 78 LEU A CA 1
ATOM 633 C C . LEU A 1 78 ? 5.519 -13.306 -5.766 1.00 86.25 78 LEU A C 1
ATOM 635 O O . LEU A 1 78 ? 5.039 -12.221 -6.072 1.00 86.25 78 LEU A O 1
ATOM 639 N N . SER A 1 79 ? 5.607 -14.304 -6.649 1.00 85.25 79 SER A N 1
ATOM 640 C CA . SER A 1 79 ? 5.255 -14.160 -8.072 1.00 85.25 79 SER A CA 1
ATOM 641 C C . SER A 1 79 ? 3.836 -13.627 -8.294 1.00 85.25 79 SER A C 1
ATOM 643 O O . SER A 1 79 ? 3.646 -12.731 -9.108 1.00 85.25 79 SER A O 1
ATOM 645 N N . MET A 1 80 ? 2.866 -14.101 -7.507 1.00 86.31 80 MET A N 1
ATOM 646 C CA . MET A 1 80 ? 1.471 -13.646 -7.553 1.00 86.31 80 MET A CA 1
ATOM 647 C C . MET A 1 80 ? 1.308 -12.159 -7.196 1.00 86.31 80 MET A C 1
ATOM 649 O O . MET A 1 80 ? 0.439 -11.487 -7.737 1.00 86.31 80 MET A O 1
ATOM 653 N N . LEU A 1 81 ? 2.133 -11.633 -6.285 1.00 85.50 81 LEU A N 1
ATOM 654 C CA . LEU A 1 81 ? 2.096 -10.220 -5.889 1.00 85.50 81 LEU A CA 1
ATOM 655 C C . LEU A 1 81 ? 2.587 -9.309 -7.020 1.00 85.50 81 LEU A C 1
ATOM 657 O O . LEU A 1 81 ? 2.164 -8.159 -7.120 1.00 85.50 81 LEU A O 1
ATOM 661 N N . PHE A 1 82 ? 3.503 -9.824 -7.841 1.00 88.44 82 PHE A N 1
ATOM 662 C CA . PHE A 1 82 ? 4.194 -9.064 -8.876 1.00 88.44 82 PHE A CA 1
ATOM 663 C C . PHE A 1 82 ? 3.738 -9.407 -10.300 1.00 88.44 82 PHE A C 1
ATOM 665 O O . PHE A 1 82 ? 4.401 -9.050 -11.275 1.00 88.44 82 PHE A O 1
ATOM 672 N N . GLU A 1 83 ? 2.601 -10.087 -10.430 1.00 84.81 83 GLU A N 1
ATOM 673 C CA . GLU A 1 83 ? 1.979 -10.366 -11.718 1.00 84.81 83 GLU A CA 1
ATOM 674 C C . GLU A 1 83 ? 1.578 -9.055 -12.415 1.00 84.81 83 GLU A C 1
ATOM 676 O O . GLU A 1 83 ? 1.052 -8.133 -11.791 1.00 84.81 83 GLU A O 1
ATOM 681 N N . GLY A 1 84 ? 1.856 -8.952 -13.719 1.00 85.19 84 GLY A N 1
ATOM 682 C CA . GLY A 1 84 ? 1.570 -7.740 -14.493 1.00 85.19 84 GLY A CA 1
ATOM 683 C C . GLY A 1 84 ? 2.526 -6.570 -14.228 1.00 85.19 84 GLY A C 1
ATOM 684 O O . GLY A 1 84 ? 2.155 -5.423 -14.472 1.00 85.19 84 GLY A O 1
ATOM 685 N N . ALA A 1 85 ? 3.741 -6.834 -13.732 1.00 91.06 85 ALA A N 1
ATOM 686 C CA . ALA A 1 85 ? 4.735 -5.791 -13.498 1.00 91.06 85 ALA A CA 1
ATOM 687 C C . ALA A 1 85 ? 5.076 -4.992 -14.758 1.00 91.06 85 ALA A C 1
ATOM 689 O O . ALA A 1 85 ? 5.366 -5.552 -15.816 1.00 91.06 85 ALA A O 1
ATOM 690 N N . ILE A 1 86 ? 5.104 -3.667 -14.609 1.00 92.19 86 ILE A N 1
ATOM 691 C CA . ILE A 1 86 ? 5.599 -2.764 -15.646 1.00 92.19 86 ILE A CA 1
ATOM 692 C C . ILE A 1 86 ? 7.117 -2.905 -15.688 1.00 92.19 86 ILE A C 1
ATOM 694 O O . ILE A 1 86 ? 7.809 -2.526 -14.740 1.00 92.19 86 ILE A O 1
ATOM 698 N N . ASP A 1 87 ? 7.628 -3.458 -16.784 1.00 91.12 87 ASP A N 1
ATOM 699 C CA . ASP A 1 87 ? 9.054 -3.705 -16.963 1.00 91.12 87 ASP A CA 1
ATOM 700 C C . ASP A 1 87 ? 9.788 -2.470 -17.499 1.00 91.12 87 ASP A C 1
ATOM 702 O O . ASP A 1 87 ? 9.577 -2.047 -18.636 1.00 91.12 87 ASP A O 1
ATOM 706 N N . LEU A 1 88 ? 10.674 -1.895 -16.676 1.00 91.00 88 LEU A N 1
ATOM 707 C CA . LEU A 1 88 ? 11.541 -0.777 -17.056 1.00 91.00 88 LEU A CA 1
ATOM 708 C C . LEU A 1 88 ? 12.974 -1.205 -17.420 1.00 91.00 88 LEU A C 1
ATOM 710 O O . LEU A 1 88 ? 13.831 -0.350 -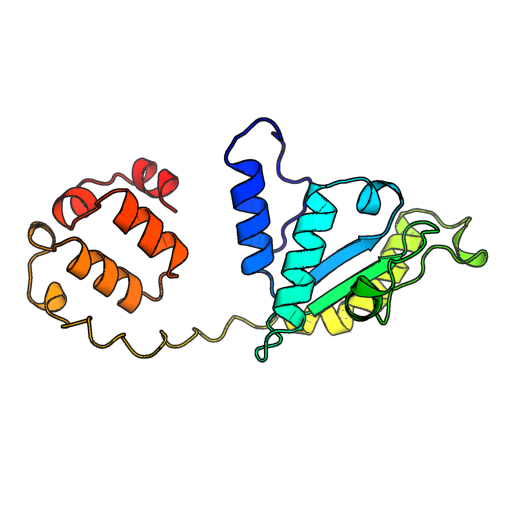17.658 1.00 91.00 88 LEU A O 1
ATOM 714 N N . THR A 1 89 ? 13.253 -2.509 -17.459 1.00 88.38 89 THR A N 1
ATOM 715 C CA . THR A 1 89 ? 14.594 -3.080 -17.670 1.00 88.38 89 THR A CA 1
ATOM 716 C C . THR A 1 89 ? 14.911 -3.384 -19.133 1.00 88.38 89 THR A C 1
ATOM 718 O O . THR A 1 89 ? 16.061 -3.673 -19.468 1.00 88.38 89 THR A O 1
ATOM 721 N N . GLY A 1 90 ? 13.917 -3.278 -20.019 1.00 85.62 90 GLY A N 1
ATOM 722 C CA . GLY A 1 90 ? 14.073 -3.531 -21.447 1.00 85.62 90 GLY A CA 1
ATOM 723 C C . GLY A 1 90 ? 15.158 -2.667 -22.100 1.00 85.62 90 GLY A C 1
ATOM 724 O O . GLY A 1 90 ? 15.303 -1.480 -21.808 1.00 85.62 90 GLY A O 1
ATOM 725 N N . ALA A 1 91 ? 15.897 -3.246 -23.052 1.00 83.62 91 ALA A N 1
ATOM 726 C CA . ALA A 1 91 ? 17.014 -2.575 -23.728 1.00 83.62 91 ALA A CA 1
ATOM 727 C C . ALA A 1 91 ? 16.615 -1.251 -24.415 1.00 83.62 91 ALA A C 1
ATOM 729 O O . ALA A 1 91 ? 17.403 -0.310 -24.455 1.00 83.62 91 ALA A O 1
ATOM 730 N N . TYR A 1 92 ? 15.374 -1.150 -24.901 1.00 83.62 92 TYR A N 1
ATOM 731 C CA . TYR A 1 92 ? 14.829 0.066 -25.516 1.00 83.62 92 TYR A CA 1
ATOM 732 C C . TYR A 1 92 ? 14.607 1.217 -24.515 1.00 83.62 92 TYR A C 1
ATOM 734 O O . TYR A 1 92 ? 14.508 2.371 -24.923 1.00 83.62 92 TYR A O 1
ATOM 742 N N . LEU A 1 93 ? 14.570 0.918 -23.211 1.00 84.81 93 LEU A N 1
ATOM 743 C CA . LEU A 1 93 ? 14.404 1.881 -22.117 1.00 84.81 93 LEU A CA 1
ATOM 744 C C . LEU A 1 93 ? 15.736 2.283 -21.474 1.00 84.81 93 LEU A C 1
ATOM 746 O O . LEU A 1 93 ? 15.770 3.207 -20.660 1.00 84.81 93 LEU A O 1
ATOM 750 N N . ALA A 1 94 ? 16.841 1.610 -21.813 1.00 80.88 94 ALA A N 1
ATOM 751 C CA . ALA A 1 94 ? 18.138 1.821 -21.169 1.00 80.88 94 ALA A CA 1
ATOM 752 C C . ALA A 1 94 ? 18.632 3.273 -21.296 1.00 80.88 94 ALA A C 1
ATOM 754 O O . ALA A 1 94 ? 19.170 3.820 -20.335 1.00 80.88 94 ALA A O 1
ATOM 755 N N . ASN A 1 95 ? 18.369 3.906 -22.443 1.00 84.31 95 ASN A N 1
ATOM 756 C CA . ASN A 1 95 ? 18.801 5.271 -22.755 1.00 84.31 95 ASN A CA 1
ATOM 757 C C . ASN A 1 95 ? 17.743 6.343 -22.448 1.00 84.31 95 ASN A C 1
ATOM 759 O O . ASN A 1 95 ? 17.982 7.519 -22.709 1.00 84.31 95 ASN A O 1
ATOM 763 N N . MET A 1 96 ? 16.580 5.953 -21.918 1.00 88.94 96 MET A N 1
ATOM 764 C CA . MET A 1 96 ? 15.531 6.901 -21.554 1.00 88.94 96 MET A CA 1
ATOM 765 C C . MET A 1 96 ? 15.850 7.602 -20.235 1.00 88.94 96 MET A C 1
ATOM 767 O O . MET A 1 96 ? 16.328 6.995 -19.270 1.00 88.94 96 MET A O 1
ATOM 771 N N . SER A 1 97 ? 15.518 8.885 -20.183 1.00 89.94 97 SER A N 1
ATOM 772 C CA . SER A 1 97 ? 15.535 9.701 -18.977 1.00 89.94 97 SER A CA 1
ATOM 773 C C . SER 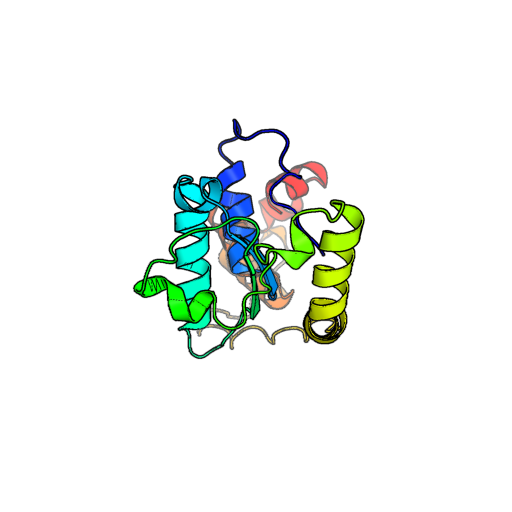A 1 97 ? 14.548 9.186 -17.923 1.00 89.94 97 SER A C 1
ATOM 775 O O . SER A 1 97 ? 13.595 8.455 -18.205 1.00 89.94 97 SER A O 1
ATOM 777 N N . LEU A 1 98 ? 14.743 9.617 -16.674 1.00 87.25 98 LEU A N 1
ATOM 778 C CA . LEU A 1 98 ? 13.815 9.319 -15.580 1.00 87.25 98 LEU A CA 1
ATOM 779 C C . LEU A 1 98 ? 12.398 9.851 -15.858 1.00 87.25 98 LEU A C 1
ATOM 781 O O . LEU A 1 98 ? 11.422 9.215 -15.467 1.00 87.25 98 LEU A O 1
ATOM 785 N N . SER A 1 99 ? 12.289 10.983 -16.560 1.00 88.94 99 SER A N 1
ATOM 786 C CA . SER A 1 99 ? 11.001 11.565 -16.949 1.00 88.94 99 SER A CA 1
ATOM 787 C C . SER A 1 99 ? 10.255 10.644 -17.914 1.00 88.94 99 SER A C 1
ATOM 789 O O . SER A 1 99 ? 9.109 10.290 -17.661 1.00 88.94 99 SER A O 1
ATOM 791 N N . GLU A 1 100 ? 10.932 10.162 -18.959 1.00 90.06 100 GLU A N 1
ATOM 792 C CA . GLU A 1 100 ? 10.342 9.248 -19.947 1.00 90.06 100 GLU A CA 1
ATOM 793 C C . GLU A 1 100 ? 9.921 7.919 -19.312 1.00 90.06 100 GLU A C 1
ATOM 795 O O . GLU A 1 100 ? 8.808 7.444 -19.540 1.00 90.06 100 GLU A O 1
ATOM 800 N N . LYS A 1 101 ? 10.761 7.352 -18.436 1.00 89.69 101 LYS A N 1
ATOM 801 C CA . LYS A 1 101 ? 10.411 6.144 -17.670 1.00 89.69 101 LYS A CA 1
ATOM 802 C C . LYS A 1 101 ? 9.198 6.377 -16.769 1.00 89.69 101 LYS A C 1
ATOM 804 O O . LYS A 1 101 ? 8.302 5.539 -16.719 1.00 89.69 101 LYS A O 1
ATOM 809 N N . SER A 1 102 ? 9.134 7.529 -16.104 1.00 90.00 102 SER A N 1
ATOM 810 C CA . SER A 1 102 ? 7.977 7.919 -15.291 1.00 90.00 102 SER A CA 1
ATOM 811 C C . SER A 1 102 ? 6.712 8.057 -16.138 1.00 90.00 102 SER A C 1
ATOM 813 O O . SER A 1 102 ? 5.661 7.572 -15.732 1.00 90.00 102 SER A O 1
ATOM 815 N N . SER A 1 103 ? 6.798 8.650 -17.334 1.00 90.81 103 SER A N 1
ATOM 816 C CA . SER A 1 103 ? 5.661 8.768 -18.255 1.00 90.81 103 SER A CA 1
ATOM 817 C C . SER A 1 103 ? 5.117 7.410 -18.688 1.00 90.81 103 SER A C 1
ATOM 819 O O . SER A 1 103 ? 3.903 7.255 -18.781 1.00 90.81 103 SER A O 1
ATOM 821 N N . ILE A 1 104 ? 5.983 6.414 -18.898 1.00 90.19 104 ILE A N 1
ATOM 822 C CA . ILE A 1 104 ? 5.556 5.039 -19.195 1.00 90.19 104 ILE A CA 1
ATOM 823 C C . ILE A 1 104 ? 4.774 4.460 -18.019 1.00 90.19 104 ILE A C 1
ATOM 825 O O . ILE A 1 104 ? 3.678 3.936 -18.217 1.00 90.19 104 ILE A O 1
ATOM 829 N N . VAL A 1 105 ? 5.307 4.573 -16.800 1.00 91.12 105 VAL A N 1
ATOM 830 C CA . VAL A 1 105 ? 4.632 4.072 -15.594 1.00 91.12 105 VAL A CA 1
ATOM 831 C C . VAL A 1 105 ? 3.280 4.758 -15.416 1.00 91.12 105 VAL A C 1
ATOM 833 O O . VAL A 1 105 ? 2.264 4.082 -15.307 1.00 91.12 105 VAL A O 1
ATOM 836 N N . ILE A 1 106 ? 3.238 6.090 -15.464 1.00 89.38 106 ILE A N 1
ATOM 837 C CA . ILE A 1 106 ? 1.999 6.867 -15.322 1.00 89.38 106 ILE A CA 1
ATOM 838 C C . ILE A 1 106 ? 0.998 6.498 -16.419 1.00 89.38 106 ILE A C 1
ATOM 840 O O . ILE A 1 106 ? -0.171 6.276 -16.123 1.00 89.38 106 ILE A O 1
ATOM 844 N N . GLY A 1 107 ? 1.443 6.383 -17.672 1.00 87.94 107 GLY A N 1
ATOM 845 C CA . GLY A 1 107 ? 0.589 5.998 -18.793 1.00 87.94 107 GLY A CA 1
ATOM 846 C C . GLY A 1 107 ? -0.070 4.635 -18.584 1.00 87.94 107 GLY A C 1
ATOM 847 O O . GLY A 1 107 ? -1.274 4.509 -18.786 1.00 87.94 107 GLY A O 1
ATOM 848 N N . ASN A 1 108 ? 0.689 3.645 -18.105 1.00 87.62 108 ASN A N 1
ATOM 849 C CA . ASN A 1 108 ? 0.167 2.305 -17.818 1.00 87.62 108 ASN A CA 1
ATOM 850 C C . ASN A 1 108 ? -0.743 2.274 -16.582 1.00 87.62 108 ASN A C 1
ATOM 852 O O . ASN A 1 108 ? -1.719 1.532 -16.561 1.00 87.62 108 ASN A O 1
ATOM 856 N N . LEU A 1 109 ? -0.438 3.072 -15.555 1.00 88.94 109 LEU A N 1
ATOM 857 C CA . LEU A 1 109 ? -1.161 3.029 -14.285 1.00 88.94 109 LEU A CA 1
ATOM 858 C C . LEU A 1 109 ? -2.386 3.942 -14.232 1.00 88.94 109 LEU A C 1
ATOM 860 O O . LEU A 1 109 ? -3.310 3.629 -13.494 1.00 88.94 109 LEU A O 1
ATOM 864 N N . SER A 1 110 ? -2.414 5.047 -14.980 1.00 83.38 110 SER A N 1
ATOM 865 C CA . SER A 1 110 ? -3.416 6.123 -14.847 1.00 83.38 110 SER A CA 1
ATOM 866 C C . SER A 1 110 ? -4.867 5.630 -14.853 1.00 83.38 110 SER A C 1
ATOM 868 O O . SER A 1 110 ? -5.634 5.956 -13.954 1.00 83.38 110 SER A O 1
ATOM 870 N N . VAL A 1 111 ? -5.233 4.772 -15.806 1.00 79.06 111 VAL A N 1
ATOM 871 C CA . VAL A 1 111 ? -6.610 4.268 -15.932 1.00 79.06 111 VAL A CA 1
ATOM 872 C C . VAL A 1 111 ? -6.999 3.362 -14.761 1.00 79.06 111 VAL A C 1
ATOM 874 O O . VAL A 1 111 ? -8.128 3.430 -14.274 1.00 79.06 111 VAL A O 1
ATOM 877 N N . GLU A 1 112 ? -6.087 2.501 -14.306 1.00 81.44 112 GLU A N 1
ATOM 878 C CA . GLU A 1 112 ? -6.368 1.583 -13.201 1.00 81.44 112 GLU A CA 1
ATOM 879 C C . GLU A 1 112 ? -6.320 2.301 -11.856 1.00 81.44 112 GLU A C 1
ATOM 881 O O . GLU A 1 112 ? -7.213 2.108 -11.037 1.00 81.44 112 GLU A O 1
ATOM 886 N N . ILE A 1 113 ? -5.318 3.151 -11.626 1.00 80.81 113 ILE A N 1
ATOM 887 C CA . ILE A 1 113 ? -5.125 3.846 -10.353 1.00 80.81 113 ILE A CA 1
ATOM 888 C C . ILE A 1 113 ? -6.263 4.823 -10.066 1.00 80.81 113 ILE A C 1
ATOM 890 O O . ILE A 1 113 ? -6.650 4.970 -8.907 1.00 80.81 113 ILE A O 1
ATOM 894 N N . ASP A 1 114 ? -6.865 5.413 -11.103 1.00 75.00 114 ASP A N 1
ATOM 895 C CA . ASP A 1 114 ? -8.005 6.313 -10.952 1.00 75.00 114 ASP A CA 1
ATOM 896 C C . ASP A 1 114 ? -9.229 5.622 -10.344 1.00 75.00 114 ASP A C 1
ATOM 898 O O . ASP A 1 114 ? -9.979 6.227 -9.575 1.00 75.00 114 ASP A O 1
ATOM 902 N N . GLN A 1 115 ? -9.391 4.318 -10.577 1.00 74.38 115 GLN A N 1
ATOM 903 C CA . GLN A 1 115 ? -10.448 3.527 -9.939 1.00 74.38 115 GLN A CA 1
ATOM 904 C C . GLN A 1 115 ? -10.240 3.414 -8.426 1.00 74.38 115 GLN A C 1
ATOM 906 O O . GLN A 1 115 ? -11.203 3.284 -7.675 1.00 74.38 115 GLN A O 1
ATOM 911 N N . TYR A 1 116 ? -8.994 3.505 -7.962 1.00 71.81 116 TYR A N 1
ATOM 912 C CA . TYR A 1 116 ? -8.647 3.475 -6.543 1.00 71.81 116 TYR A CA 1
ATOM 913 C C . TYR A 1 116 ? -8.494 4.886 -5.950 1.00 71.81 116 TYR A C 1
ATOM 915 O O . TYR A 1 116 ? -8.559 5.024 -4.727 1.00 71.81 116 TYR A O 1
ATOM 923 N N . SER A 1 117 ? -8.351 5.924 -6.788 1.00 61.84 117 SER A N 1
ATOM 924 C CA . SER A 1 117 ? -8.235 7.334 -6.386 1.00 61.84 117 SER A CA 1
ATOM 925 C C . SER A 1 117 ? -9.598 8.038 -6.254 1.00 61.84 117 SER A C 1
ATOM 927 O O . SER A 1 117 ? -9.780 8.849 -5.344 1.00 61.84 117 SER A O 1
ATOM 929 N N . LEU A 1 118 ? -10.577 7.700 -7.109 1.00 50.09 118 LEU A N 1
ATOM 930 C CA . LEU A 1 118 ? -11.873 8.394 -7.225 1.00 50.09 118 LEU A CA 1
ATOM 931 C C . LEU A 1 118 ? -13.006 7.795 -6.385 1.00 50.09 118 LEU A C 1
ATOM 933 O O . LEU A 1 118 ? -14.055 8.428 -6.226 1.00 50.09 118 LEU A O 1
ATOM 937 N N . ILE A 1 119 ? -12.821 6.610 -5.800 1.00 46.22 119 ILE A N 1
ATOM 938 C CA . ILE A 1 119 ? -13.786 6.078 -4.836 1.00 46.22 119 ILE A CA 1
ATOM 939 C C . ILE A 1 119 ? -13.618 6.865 -3.533 1.00 46.22 119 ILE A C 1
ATOM 941 O O . ILE A 1 119 ? -12.910 6.437 -2.615 1.00 46.22 119 ILE A O 1
ATOM 945 N N . ARG A 1 120 ? -14.339 7.996 -3.427 1.00 46.31 120 ARG A N 1
ATOM 946 C CA . ARG A 1 120 ? -14.872 8.474 -2.143 1.00 46.31 120 ARG A CA 1
ATOM 947 C C . ARG A 1 120 ? -15.397 7.234 -1.439 1.00 46.31 120 ARG A C 1
ATOM 949 O O . ARG A 1 120 ? -16.337 6.610 -1.924 1.00 46.31 120 ARG A O 1
ATOM 956 N N . ALA A 1 121 ? -14.699 6.809 -0.392 1.00 37.12 121 ALA A N 1
ATOM 957 C CA . ALA A 1 121 ? -15.003 5.568 0.289 1.00 37.12 121 ALA A CA 1
ATOM 958 C C . ALA A 1 121 ? -16.511 5.509 0.581 1.00 37.12 121 ALA A C 1
ATOM 960 O O . ALA A 1 121 ? -17.030 6.463 1.168 1.00 37.12 121 ALA A O 1
ATOM 961 N N . PRO A 1 122 ? -17.220 4.418 0.229 1.00 39.09 122 PRO A N 1
ATOM 962 C CA . PRO A 1 122 ? -18.405 4.097 0.991 1.00 39.09 122 PRO A CA 1
ATOM 963 C C . PRO A 1 122 ? -17.926 4.024 2.435 1.00 39.09 122 PRO A C 1
ATOM 965 O O . PRO A 1 122 ? -16.963 3.312 2.742 1.00 39.09 122 PRO A O 1
ATOM 968 N N . PHE A 1 123 ? -18.556 4.827 3.286 1.00 39.66 123 PHE A N 1
ATOM 969 C CA . PHE A 1 123 ? -18.605 4.590 4.715 1.00 39.66 123 PHE A CA 1
ATOM 970 C C . PHE A 1 123 ? -18.781 3.075 4.874 1.00 39.66 123 PHE A C 1
ATOM 972 O O . PHE A 1 123 ? -19.794 2.538 4.425 1.00 39.66 123 PHE A O 1
ATOM 979 N N . HIS A 1 124 ? -17.767 2.360 5.372 1.00 40.41 124 HIS A N 1
ATOM 980 C CA . HIS A 1 124 ? -18.026 0.999 5.817 1.00 40.41 124 HIS A CA 1
ATOM 981 C C . HIS A 1 124 ? -19.112 1.158 6.878 1.00 40.41 124 HIS A C 1
ATOM 983 O O . HIS A 1 124 ? -18.892 1.920 7.827 1.00 40.41 124 HIS A O 1
ATOM 989 N N . PRO A 1 125 ? -20.294 0.528 6.730 1.00 39.47 125 PRO A N 1
ATOM 990 C CA . PRO A 1 125 ? -21.126 0.334 7.894 1.00 39.47 125 PRO A CA 1
ATOM 991 C C . PRO A 1 125 ? -20.203 -0.336 8.899 1.00 39.47 125 PRO A C 1
ATOM 993 O O . PRO A 1 125 ? -19.508 -1.296 8.550 1.00 39.47 125 PRO A O 1
ATOM 996 N N . ALA A 1 126 ? -20.129 0.239 10.095 1.00 41.44 126 ALA A N 1
ATOM 997 C CA . ALA A 1 126 ? -19.560 -0.438 11.236 1.00 41.44 126 ALA A CA 1
ATOM 998 C C . ALA A 1 126 ? -19.963 -1.915 11.145 1.00 41.44 126 ALA A C 1
ATOM 1000 O O . ALA A 1 126 ? -21.145 -2.210 10.923 1.00 41.44 126 ALA A O 1
ATOM 1001 N N . ALA A 1 127 ? -18.982 -2.822 11.229 1.00 44.75 127 ALA A N 1
ATOM 1002 C CA . ALA A 1 127 ? -19.274 -4.228 11.467 1.00 44.75 127 ALA A CA 1
ATOM 1003 C C . ALA A 1 127 ? -20.395 -4.286 12.519 1.00 44.75 127 ALA A C 1
ATOM 1005 O O . ALA A 1 127 ? -20.364 -3.454 13.436 1.00 44.75 127 ALA A O 1
ATOM 1006 N N . PRO A 1 128 ? -21.413 -5.154 12.346 1.00 46.66 128 PRO A N 1
ATOM 1007 C CA . PRO A 1 128 ? -22.540 -5.199 13.266 1.00 46.66 128 PRO A CA 1
ATOM 1008 C C . PRO A 1 128 ? -21.981 -5.181 14.686 1.00 46.66 128 PRO A C 1
ATOM 1010 O O . PRO A 1 128 ? -20.990 -5.883 14.919 1.00 46.66 128 PRO A O 1
ATOM 1013 N N . PRO A 1 129 ? -22.528 -4.329 15.576 1.00 47.75 129 PRO A N 1
ATOM 1014 C CA . PRO A 1 129 ? -21.976 -4.157 16.906 1.00 47.75 129 PRO A CA 1
ATOM 1015 C C . PRO A 1 129 ? -21.747 -5.552 17.475 1.00 47.75 129 PRO A C 1
ATOM 1017 O O . PRO A 1 129 ? -22.667 -6.380 17.449 1.00 47.75 129 PRO A O 1
ATOM 1020 N N . SER A 1 130 ? -20.517 -5.837 17.923 1.00 49.06 130 SER A N 1
ATOM 1021 C CA . SER A 1 130 ? -20.309 -6.999 18.782 1.00 49.06 130 SER A CA 1
ATOM 1022 C C . SER A 1 130 ? -21.386 -6.922 19.865 1.00 49.06 130 SER A C 1
ATOM 1024 O O . SER A 1 130 ? -21.839 -5.828 20.221 1.00 49.06 130 SER A O 1
ATOM 1026 N N . SER A 1 131 ? -21.869 -8.059 20.361 1.00 56.00 131 SER A N 1
ATOM 1027 C CA . SER A 1 131 ? -22.970 -8.137 21.337 1.00 56.00 131 SER A CA 1
ATOM 1028 C C . SER A 1 131 ? -22.686 -7.444 22.690 1.00 56.00 131 SER A C 1
ATOM 1030 O O . SER A 1 131 ? -23.333 -7.747 23.685 1.00 56.00 131 SER A O 1
ATOM 1032 N N . GLU A 1 132 ? -21.692 -6.563 22.733 1.00 62.56 132 GLU A N 1
ATOM 1033 C CA . GLU A 1 132 ? -21.104 -5.856 23.858 1.00 62.56 132 GLU A CA 1
ATOM 1034 C C . GLU A 1 132 ? -21.518 -4.372 23.903 1.00 62.56 132 GLU A C 1
ATOM 1036 O O . GLU A 1 132 ? -21.398 -3.751 24.954 1.00 62.56 132 GLU A O 1
ATOM 1041 N N . PHE A 1 133 ? -22.040 -3.792 22.811 1.00 74.75 133 PHE A N 1
ATOM 1042 C CA . PHE A 1 133 ? -22.458 -2.382 22.774 1.00 74.75 133 PHE A CA 1
ATOM 1043 C C . PHE A 1 133 ? -23.919 -2.203 23.200 1.00 74.75 133 PHE A C 1
ATOM 1045 O O . PHE A 1 133 ? -24.847 -2.686 22.547 1.00 74.75 133 PHE A O 1
ATOM 1052 N N . THR A 1 134 ? -24.124 -1.507 24.317 1.00 78.38 134 THR A N 1
ATOM 1053 C CA . THR A 1 134 ? -25.417 -1.406 25.014 1.00 78.38 134 THR A CA 1
ATOM 1054 C C . THR A 1 134 ? -26.183 -0.129 24.671 1.00 78.38 134 THR A C 1
ATOM 1056 O O . THR A 1 134 ? -27.379 -0.025 24.947 1.00 78.38 134 THR A O 1
ATOM 1059 N N . GLY A 1 135 ? -25.528 0.861 24.062 1.00 79.44 135 GLY A N 1
ATOM 1060 C CA . GLY A 1 135 ? -26.109 2.163 23.738 1.00 79.44 135 GLY A CA 1
ATOM 1061 C C . GLY A 1 135 ? -26.265 3.087 24.941 1.00 79.44 135 GLY A C 1
ATOM 1062 O O . GLY A 1 135 ? -26.789 4.197 24.791 1.00 79.44 135 GLY A O 1
ATOM 1063 N N . GLU A 1 136 ? -25.820 2.669 26.126 1.00 81.25 136 GLU A N 1
ATOM 1064 C CA . GLU A 1 136 ? -26.043 3.393 27.376 1.00 81.25 136 GLU A CA 1
ATOM 1065 C C . GLU A 1 136 ? -25.395 4.782 27.386 1.00 81.25 136 GLU A C 1
ATOM 1067 O O . GLU A 1 136 ? -25.971 5.715 27.962 1.00 81.25 136 GLU A O 1
ATOM 1072 N N . PHE A 1 137 ? -24.264 4.956 26.690 1.00 84.31 137 PHE A N 1
ATOM 1073 C CA . PHE A 1 137 ? -23.547 6.232 26.583 1.00 84.31 137 PHE A CA 1
ATOM 1074 C C . PHE A 1 137 ? -24.451 7.388 26.120 1.00 84.31 137 PHE A C 1
ATOM 1076 O O . PHE A 1 137 ? -24.275 8.527 26.552 1.00 84.31 137 PHE A O 1
ATOM 1083 N N . LYS A 1 138 ? -25.483 7.108 25.306 1.00 85.88 138 LYS A N 1
ATOM 1084 C CA . LYS A 1 138 ? -26.439 8.114 24.798 1.00 85.88 138 LYS A CA 1
ATOM 1085 C C . LYS A 1 138 ? -27.304 8.734 25.898 1.00 85.88 138 LYS A C 1
ATOM 1087 O O . LYS A 1 138 ? -27.805 9.842 25.724 1.00 85.88 138 LYS A O 1
ATOM 1092 N N . SER A 1 139 ? -27.497 8.025 27.009 1.00 85.19 139 SER A N 1
ATOM 1093 C CA . SER A 1 139 ? -28.302 8.471 28.157 1.00 85.19 139 SER A CA 1
ATOM 1094 C C . SER A 1 139 ? -27.463 9.028 29.315 1.00 85.19 139 SER A C 1
ATOM 1096 O O . SER A 1 139 ? -27.994 9.687 30.213 1.00 85.19 139 SER A O 1
ATOM 1098 N N . LYS A 1 140 ? -26.144 8.800 29.291 1.00 86.12 140 LYS A N 1
ATOM 1099 C CA . LYS A 1 140 ? -25.190 9.255 30.308 1.00 86.12 140 LYS A CA 1
ATOM 1100 C C . LYS A 1 140 ? -24.597 10.616 29.929 1.00 86.12 140 LYS A C 1
ATOM 1102 O O . LYS A 1 140 ? -24.357 10.916 28.762 1.00 86.12 140 LYS A O 1
ATOM 1107 N N . LYS A 1 141 ? -24.298 11.445 30.934 1.00 84.94 141 LYS A N 1
ATOM 1108 C CA . LYS A 1 141 ? -23.470 12.651 30.739 1.00 84.94 141 LYS A CA 1
ATOM 1109 C C . LYS A 1 141 ? -22.029 12.238 30.430 1.00 84.94 141 LYS A C 1
ATOM 1111 O O . LYS A 1 141 ? -21.561 11.282 31.038 1.00 84.94 141 LYS A O 1
ATOM 1116 N N . LEU A 1 142 ? -21.331 13.005 29.586 1.00 78.69 142 LEU A N 1
ATOM 1117 C CA . LEU A 1 142 ? -19.963 12.711 29.132 1.00 78.69 142 LEU A CA 1
ATOM 1118 C C . LEU A 1 142 ? -19.007 12.354 30.280 1.00 78.69 142 LEU A C 1
ATOM 1120 O O . LEU A 1 142 ? -18.387 11.307 30.249 1.00 78.69 142 LEU A O 1
ATOM 1124 N N . CYS A 1 143 ? -18.967 13.142 31.355 1.00 83.88 143 CYS A N 1
ATOM 1125 C CA . CYS A 1 143 ? -18.094 12.883 32.510 1.00 83.88 143 CYS A CA 1
ATOM 1126 C C . CYS A 1 143 ? -18.388 11.582 33.286 1.00 83.88 143 CYS A C 1
ATOM 1128 O O . CYS A 1 143 ? -17.675 11.266 34.232 1.00 83.88 143 CYS A O 1
ATOM 1130 N N . LYS A 1 144 ? -19.464 10.867 32.945 1.00 85.31 144 LYS A N 1
ATOM 1131 C CA . LYS A 1 144 ? -19.839 9.570 33.521 1.00 85.31 144 LYS A CA 1
ATOM 1132 C C . LYS A 1 144 ? -19.664 8.412 32.538 1.00 85.31 144 LYS A C 1
ATOM 1134 O O . LYS A 1 144 ? -20.098 7.309 32.856 1.00 85.31 144 LYS A O 1
ATOM 1139 N N . TRP A 1 145 ? -19.135 8.666 31.344 1.00 89.75 145 TRP A N 1
ATOM 1140 C CA . TRP A 1 145 ? -18.869 7.605 30.381 1.00 89.75 145 TRP A CA 1
ATOM 1141 C C . TRP A 1 145 ? -17.685 6.776 30.864 1.00 89.75 145 TRP A C 1
ATOM 1143 O O . TRP A 1 145 ? -16.634 7.337 31.180 1.00 89.75 145 TRP A O 1
ATOM 1153 N N . SER A 1 146 ? -17.869 5.459 30.915 1.00 87.44 146 SER A N 1
ATOM 1154 C CA . SER A 1 146 ? -16.773 4.513 31.104 1.00 87.44 146 SER A CA 1
ATOM 1155 C C . SER A 1 146 ? -15.899 4.419 29.849 1.00 87.44 146 SER A C 1
ATOM 1157 O O . SER A 1 146 ? -16.193 5.023 28.813 1.00 87.44 146 SER A O 1
ATOM 1159 N N . LEU A 1 147 ? -14.824 3.634 29.933 1.00 84.12 147 LEU A N 1
ATOM 1160 C CA . LEU A 1 147 ? -13.993 3.300 28.777 1.00 84.12 147 LEU A CA 1
ATOM 1161 C C . LEU A 1 147 ? -14.846 2.694 27.662 1.00 84.12 147 LEU A C 1
ATOM 1163 O O . LEU A 1 147 ? -14.784 3.132 26.520 1.00 84.12 147 LEU A O 1
ATOM 1167 N N . GLU A 1 148 ? -15.711 1.746 28.007 1.00 88.44 148 GLU A N 1
ATOM 1168 C CA . GLU A 1 148 ? -16.597 1.058 27.072 1.00 88.44 148 GLU A CA 1
ATOM 1169 C C . GLU A 1 148 ? -17.597 2.024 26.425 1.00 88.44 148 GLU A C 1
ATOM 1171 O O . GLU A 1 148 ? -17.807 1.960 25.215 1.00 88.44 148 GLU A O 1
ATOM 1176 N N . ASP A 1 149 ? -18.148 2.974 27.192 1.00 87.81 149 ASP A N 1
ATOM 1177 C CA . ASP A 1 149 ? -19.029 4.023 26.660 1.00 87.81 149 ASP A CA 1
ATOM 1178 C C . ASP A 1 149 ? -18.285 4.902 25.622 1.00 87.81 149 ASP A C 1
ATOM 1180 O O . ASP A 1 149 ? -18.856 5.262 24.587 1.00 87.81 149 ASP A O 1
ATOM 1184 N N . VAL A 1 150 ? -17.002 5.225 25.853 1.00 87.00 150 VAL A N 1
ATOM 1185 C CA . VAL A 1 150 ? -16.150 5.963 24.895 1.00 87.00 150 VAL A CA 1
ATOM 1186 C C . VAL A 1 150 ? -15.845 5.117 23.657 1.00 87.00 150 VAL A C 1
ATOM 1188 O O . VAL A 1 150 ? -15.965 5.611 22.533 1.00 87.00 150 VAL A O 1
ATOM 1191 N N . GLN A 1 151 ? -15.499 3.842 23.835 1.00 86.75 151 GLN A N 1
ATOM 1192 C CA . GLN A 1 151 ? -15.234 2.904 22.739 1.00 86.75 151 GLN A CA 1
ATOM 1193 C C . GLN A 1 151 ? -16.464 2.715 21.843 1.00 86.75 151 GLN A C 1
ATOM 1195 O O . GLN A 1 151 ? -16.354 2.731 20.610 1.00 86.75 151 GLN A O 1
ATOM 1200 N N . GLU A 1 152 ? -17.644 2.599 22.450 1.00 86.75 152 GLU A N 1
ATOM 1201 C CA . GLU A 1 152 ? -18.920 2.492 21.751 1.00 86.75 152 GLU A CA 1
ATOM 1202 C C . GLU A 1 152 ? -19.286 3.798 21.029 1.00 86.75 152 GLU A C 1
ATOM 1204 O O . GLU A 1 152 ? -19.776 3.772 19.893 1.00 86.75 152 GLU A O 1
ATOM 1209 N N . TRP A 1 153 ? -19.034 4.952 21.652 1.00 87.50 153 TRP A N 1
ATOM 1210 C CA . TRP A 1 153 ? -19.247 6.253 21.023 1.00 87.50 153 TRP A CA 1
ATOM 1211 C C . TRP A 1 153 ? -18.345 6.450 19.799 1.00 87.50 153 TRP A C 1
ATOM 1213 O O . TRP A 1 153 ? -18.842 6.815 18.728 1.00 87.50 153 TRP A O 1
ATOM 1223 N N . LEU A 1 154 ? -17.045 6.165 19.919 1.00 80.88 154 LEU A N 1
ATOM 1224 C CA . LEU A 1 154 ? -16.092 6.230 18.806 1.00 80.88 154 LEU A CA 1
ATOM 1225 C C . LEU A 1 154 ? -16.510 5.281 17.675 1.00 80.88 154 LEU A C 1
ATOM 1227 O O . LEU A 1 154 ? -16.483 5.659 16.501 1.00 80.88 154 LEU A O 1
ATOM 1231 N N . HIS A 1 155 ? -16.977 4.079 18.021 1.00 81.12 155 HIS A N 1
ATOM 1232 C CA . HIS A 1 155 ? -17.504 3.115 17.057 1.00 81.12 155 HIS A CA 1
ATOM 1233 C C . HIS A 1 155 ? -18.722 3.671 16.309 1.00 81.12 155 HIS A C 1
ATOM 1235 O O . HIS A 1 155 ? -18.752 3.664 15.079 1.00 81.12 155 HIS A O 1
ATOM 1241 N N . HIS A 1 156 ? -19.688 4.251 17.032 1.00 77.38 156 HIS A N 1
ATOM 1242 C CA . HIS A 1 156 ? -20.860 4.917 16.452 1.00 77.38 156 HIS A CA 1
ATOM 1243 C C . HIS A 1 156 ? -20.501 6.111 15.557 1.00 77.38 156 HIS A C 1
ATOM 1245 O O . HIS A 1 156 ? -21.258 6.446 14.645 1.00 77.38 156 HIS A O 1
ATOM 1251 N N . LYS A 1 157 ? -19.365 6.772 15.804 1.00 75.94 157 LYS A N 1
ATOM 1252 C CA . LYS A 1 157 ? -18.835 7.849 14.956 1.00 75.94 157 LYS A CA 1
ATOM 1253 C C . LYS A 1 157 ? -18.088 7.341 13.719 1.00 75.94 157 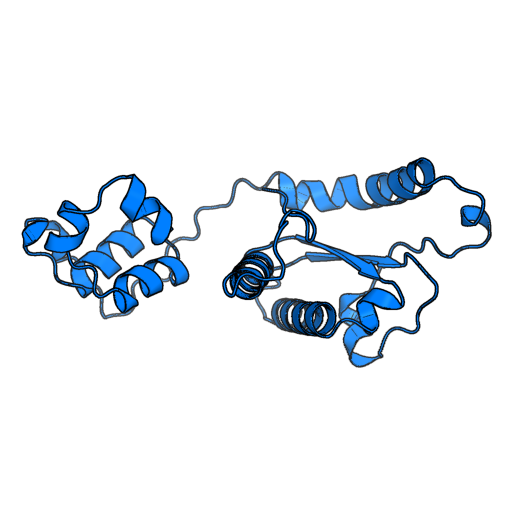LYS A C 1
ATOM 1255 O O . LYS A 1 157 ? -17.672 8.159 12.903 1.00 75.94 157 LYS A O 1
ATOM 1260 N N . GLY A 1 158 ? -17.954 6.025 13.547 1.00 58.66 158 GLY A N 1
ATOM 1261 C CA . GLY A 1 158 ? -17.223 5.418 12.435 1.00 58.66 158 GLY A CA 1
ATOM 1262 C C . GLY A 1 158 ? -15.703 5.500 12.593 1.00 58.66 158 GLY A C 1
ATOM 1263 O O . GLY A 1 158 ? -14.977 5.363 11.607 1.00 58.66 158 GLY A O 1
ATOM 1264 N N . ILE A 1 159 ? -15.209 5.735 13.813 1.00 66.62 159 ILE A N 1
ATOM 1265 C CA . ILE A 1 159 ? -13.776 5.744 14.111 1.00 66.62 159 ILE A CA 1
ATOM 1266 C C . ILE A 1 159 ? -13.260 4.301 14.110 1.00 66.62 159 ILE A C 1
ATOM 1268 O O . ILE A 1 159 ? -13.844 3.398 14.718 1.00 66.62 159 ILE A O 1
ATOM 1272 N N . ARG A 1 160 ? -12.161 4.071 13.381 1.00 59.00 160 ARG A N 1
ATOM 1273 C CA . ARG A 1 160 ? -11.597 2.731 13.162 1.00 59.00 160 ARG A CA 1
ATOM 1274 C C . ARG A 1 160 ? -11.115 2.104 14.469 1.00 59.00 160 ARG A C 1
ATOM 1276 O O . ARG A 1 160 ? -10.695 2.804 15.382 1.00 59.00 160 ARG A O 1
ATOM 1283 N N . GLU A 1 161 ? -11.152 0.775 14.523 1.00 71.88 161 GLU A N 1
ATOM 1284 C CA . GLU A 1 161 ? -10.746 -0.021 15.690 1.00 71.88 161 GLU A CA 1
ATOM 1285 C C . GLU A 1 161 ? -9.340 0.302 16.197 1.00 71.88 161 GLU A C 1
ATOM 1287 O O . GLU A 1 161 ? -9.165 0.429 17.396 1.00 71.88 161 GLU A O 1
ATOM 1292 N N . PHE A 1 162 ? -8.382 0.557 15.304 1.00 68.44 162 PHE A N 1
ATOM 1293 C CA . PHE A 1 162 ? -7.029 0.964 15.692 1.00 68.44 162 PHE A CA 1
ATOM 1294 C C . PHE A 1 162 ? -7.003 2.209 16.603 1.00 68.44 162 PHE A C 1
ATOM 1296 O O . PHE A 1 162 ? -6.458 2.156 17.696 1.00 68.44 162 PHE A O 1
ATOM 1303 N N . TYR A 1 163 ? -7.666 3.305 16.211 1.00 64.00 163 TYR A N 1
ATOM 1304 C CA . TYR A 1 163 ? -7.716 4.530 17.028 1.00 64.00 163 TYR A CA 1
ATOM 1305 C C . TYR A 1 163 ? -8.533 4.346 18.305 1.00 64.00 163 TYR A C 1
ATOM 1307 O O . TYR A 1 163 ? -8.232 4.918 19.347 1.00 64.00 163 TYR A O 1
ATOM 1315 N N . ARG A 1 164 ? -9.579 3.522 18.230 1.00 76.81 164 ARG A N 1
ATOM 1316 C CA . ARG A 1 164 ? -10.355 3.114 19.400 1.00 76.81 164 ARG A CA 1
ATOM 1317 C C . ARG A 1 164 ? -9.461 2.393 20.412 1.00 76.81 164 ARG A C 1
ATOM 1319 O O . ARG A 1 164 ? -9.469 2.754 21.586 1.00 76.81 164 ARG A O 1
ATOM 1326 N N . GLN A 1 165 ? -8.605 1.494 19.937 1.00 73.06 165 GLN A N 1
ATOM 1327 C CA . GLN A 1 165 ? -7.640 0.776 20.756 1.00 73.06 165 GLN A CA 1
ATOM 1328 C C . GLN A 1 165 ? -6.618 1.716 21.407 1.00 73.06 165 GLN A C 1
ATOM 1330 O O . GLN A 1 165 ? -6.366 1.566 22.595 1.00 73.06 165 GLN A O 1
ATOM 1335 N N . THR A 1 166 ? -6.135 2.754 20.715 1.00 73.62 166 THR A N 1
ATOM 1336 C CA . THR A 1 166 ? -5.270 3.786 21.325 1.00 73.62 166 THR A CA 1
ATOM 1337 C C . THR A 1 166 ? -5.946 4.475 22.515 1.00 73.62 166 THR A C 1
ATOM 1339 O O . THR A 1 166 ? -5.335 4.659 23.566 1.00 73.62 166 THR A O 1
ATOM 1342 N N . PHE A 1 167 ? -7.234 4.814 22.387 1.00 79.38 167 PHE A N 1
ATOM 1343 C CA . PHE A 1 167 ? -8.012 5.394 23.488 1.00 79.38 167 PHE A CA 1
ATOM 1344 C C . PHE A 1 167 ? -8.238 4.386 24.623 1.00 79.38 167 PHE A C 1
ATOM 1346 O O . PHE A 1 167 ? -8.239 4.774 25.790 1.00 79.38 167 PHE A O 1
ATOM 1353 N N . ALA A 1 168 ? -8.412 3.101 24.299 1.00 80.12 168 ALA A N 1
ATOM 1354 C CA . ALA A 1 168 ? -8.570 2.037 25.289 1.00 80.12 168 ALA A CA 1
ATOM 1355 C C . ALA A 1 168 ? -7.268 1.787 26.066 1.00 80.12 168 ALA A C 1
ATOM 1357 O O . ALA A 1 168 ? -7.290 1.714 27.290 1.00 80.12 168 ALA A O 1
ATOM 1358 N N . GLU A 1 169 ? -6.132 1.717 25.374 1.00 79.06 169 GLU A N 1
ATOM 1359 C CA . GLU A 1 169 ? -4.803 1.515 25.961 1.00 79.06 169 GLU A CA 1
ATOM 1360 C C . GLU A 1 169 ? -4.378 2.692 26.840 1.00 79.06 169 GLU A C 1
ATOM 1362 O O . GLU A 1 169 ? -3.799 2.495 27.908 1.00 79.06 169 GLU A O 1
ATOM 1367 N N . ALA A 1 170 ? -4.726 3.914 26.433 1.00 78.00 170 ALA A N 1
ATOM 1368 C CA . ALA A 1 170 ? -4.534 5.119 27.233 1.00 78.00 170 ALA A CA 1
ATOM 1369 C C . ALA A 1 170 ? -5.579 5.279 28.355 1.00 78.00 170 ALA A C 1
ATOM 1371 O O . ALA A 1 170 ? -5.534 6.262 29.095 1.00 78.00 170 ALA A O 1
ATOM 1372 N N . MET A 1 171 ? -6.506 4.323 28.497 1.00 86.06 171 MET A N 1
ATOM 1373 C CA . MET A 1 171 ? -7.571 4.322 29.500 1.00 86.06 171 MET A CA 1
ATOM 1374 C C . MET A 1 171 ? -8.373 5.637 29.492 1.00 86.06 171 MET A C 1
ATOM 1376 O O . MET A 1 171 ? -8.708 6.181 30.545 1.00 86.06 171 MET A O 1
ATOM 1380 N N . ILE A 1 172 ? -8.681 6.154 28.297 1.00 83.00 172 ILE A N 1
ATOM 1381 C CA . ILE A 1 172 ? -9.417 7.410 28.112 1.00 83.00 172 ILE A CA 1
ATOM 1382 C C . ILE A 1 172 ? -10.912 7.163 28.315 1.00 83.00 172 ILE A C 1
ATOM 1384 O O . ILE A 1 172 ? -11.608 6.649 27.438 1.00 83.00 172 ILE A O 1
ATOM 1388 N N . ASP A 1 173 ? -11.407 7.569 29.480 1.00 87.62 173 ASP A N 1
ATOM 1389 C CA . ASP A 1 173 ? -12.830 7.619 29.803 1.00 87.62 173 ASP A CA 1
ATOM 1390 C C . ASP A 1 173 ? -13.447 8.980 29.428 1.00 87.62 173 ASP A C 1
ATOM 1392 O O . ASP A 1 173 ? -12.785 9.877 28.895 1.00 87.62 173 ASP A O 1
ATOM 1396 N N . GLY A 1 174 ? -14.742 9.164 29.689 1.00 85.69 174 GLY A N 1
ATOM 1397 C CA . GLY A 1 174 ? -15.416 10.411 29.334 1.00 85.69 174 GLY A CA 1
ATOM 1398 C C . GLY A 1 174 ? -14.964 11.636 30.124 1.00 85.69 174 GLY A C 1
ATOM 1399 O O . GLY A 1 174 ? -15.108 12.762 29.641 1.00 85.69 174 GLY A O 1
ATOM 1400 N N . PHE A 1 175 ? -14.412 11.451 31.325 1.00 85.94 175 PHE A N 1
ATOM 1401 C CA . PHE A 1 175 ? -13.832 12.548 32.092 1.00 85.94 175 PHE A CA 1
ATOM 1402 C C . PHE A 1 175 ? -12.536 13.019 31.430 1.00 85.94 175 PHE A C 1
ATOM 1404 O O . PHE A 1 175 ? -12.405 14.209 31.131 1.00 85.94 175 PHE A O 1
ATOM 1411 N N . LEU A 1 176 ? -11.633 12.093 31.108 1.00 82.81 176 LEU A N 1
ATOM 1412 C CA . LEU A 1 176 ? -10.382 12.399 30.419 1.00 82.81 176 LEU A CA 1
ATOM 1413 C C . LEU A 1 176 ? -10.634 12.976 29.027 1.00 82.81 176 LEU A C 1
ATOM 1415 O O . LEU A 1 176 ? -10.061 14.012 28.695 1.00 82.81 176 LEU A O 1
ATOM 1419 N N . LEU A 1 177 ? -11.570 12.400 28.271 1.00 83.19 177 LEU A N 1
ATOM 1420 C CA . LEU A 1 177 ? -11.996 12.910 26.966 1.00 83.19 177 LEU A CA 1
ATOM 1421 C C . LEU A 1 177 ? -12.462 14.372 27.040 1.00 83.19 177 LEU A C 1
ATOM 1423 O O . LEU A 1 177 ? -12.143 15.162 26.159 1.00 83.19 177 LEU A O 1
ATOM 1427 N N . SER A 1 178 ? -13.176 14.753 28.106 1.00 80.19 178 SER A N 1
ATOM 1428 C CA . SER A 1 178 ? -13.630 16.137 28.314 1.00 80.19 178 SER A CA 1
ATOM 1429 C C . SER A 1 178 ? -12.516 17.123 28.686 1.00 80.19 178 SER A C 1
ATOM 1431 O O . SER A 1 178 ? -12.736 18.332 28.660 1.00 80.19 178 SER A O 1
ATOM 1433 N N . SER A 1 179 ? -11.335 16.607 29.032 1.00 78.19 179 SER A N 1
ATOM 1434 C CA . SER A 1 179 ? -10.151 17.379 29.420 1.00 78.19 179 SER A CA 1
ATOM 1435 C C . SER A 1 179 ? -9.042 17.388 28.364 1.00 78.19 179 SER A C 1
ATOM 1437 O O . SER A 1 179 ? -8.043 18.082 28.549 1.00 78.19 179 SER A O 1
ATOM 1439 N N . LEU A 1 180 ? -9.207 16.643 27.264 1.00 74.75 180 LEU A N 1
ATOM 1440 C CA . LEU A 1 180 ? -8.263 16.665 26.150 1.00 74.75 180 LEU A CA 1
ATOM 1441 C C . LEU A 1 180 ? -8.298 18.042 25.483 1.00 74.75 180 LEU A C 1
ATOM 1443 O O . LEU A 1 180 ? -9.350 18.507 25.047 1.00 74.75 180 LEU A O 1
ATOM 1447 N N . THR A 1 181 ? -7.135 18.686 25.399 1.00 70.00 181 THR A N 1
ATOM 1448 C CA . THR A 1 181 ? -6.954 19.850 24.529 1.00 70.00 181 THR A CA 1
ATOM 1449 C C . THR A 1 181 ? -6.771 19.388 23.086 1.00 70.00 181 THR A C 1
ATOM 1451 O O . THR A 1 181 ? -6.433 18.227 22.835 1.00 70.00 181 THR A O 1
ATOM 1454 N N . ASP A 1 182 ? -6.960 20.298 22.131 1.00 59.50 182 ASP A N 1
ATOM 1455 C CA . ASP A 1 182 ? -6.728 20.010 20.713 1.00 59.50 182 ASP A CA 1
ATOM 1456 C C . ASP A 1 182 ? -5.284 19.522 20.464 1.00 59.50 182 ASP A C 1
ATOM 1458 O O . ASP A 1 182 ? -5.071 18.617 19.655 1.00 59.50 182 ASP A O 1
ATOM 1462 N N . GLU A 1 183 ? -4.291 20.026 21.216 1.00 50.28 183 GLU A N 1
ATOM 1463 C CA . GLU A 1 183 ? -2.918 19.506 21.142 1.00 50.28 183 GLU A CA 1
ATOM 1464 C C . GLU A 1 183 ? -2.794 18.076 21.683 1.00 50.28 183 GLU A C 1
ATOM 1466 O O . GLU A 1 183 ? -2.077 17.265 21.102 1.00 50.28 183 GLU A O 1
ATOM 1471 N N . ALA A 1 184 ? -3.495 17.735 22.767 1.00 51.03 184 ALA A N 1
ATOM 1472 C CA . ALA A 1 184 ? -3.462 16.384 23.324 1.00 51.03 184 ALA A CA 1
ATOM 1473 C C . ALA A 1 184 ? -4.135 15.376 22.381 1.00 51.03 184 ALA A C 1
ATOM 1475 O O . ALA A 1 184 ? -3.622 14.281 22.183 1.00 51.03 184 ALA A O 1
ATOM 1476 N N . LEU A 1 185 ? -5.235 15.765 21.731 1.00 53.94 185 LEU A N 1
ATOM 1477 C CA . LEU A 1 185 ? -5.926 14.963 20.716 1.00 53.94 185 LEU A CA 1
ATOM 1478 C C . LEU A 1 185 ? -5.019 14.588 19.538 1.00 53.94 185 LEU A C 1
ATOM 1480 O O . LEU A 1 185 ? -5.091 13.456 19.068 1.00 53.94 185 LEU A O 1
ATOM 1484 N N . SER A 1 186 ? -4.128 15.490 19.114 1.00 54.00 186 SER A N 1
ATOM 1485 C CA . SER A 1 186 ? -3.157 15.215 18.042 1.00 54.00 186 SER A CA 1
ATOM 1486 C C . SER A 1 186 ? -2.098 14.158 18.389 1.00 54.00 186 SER A C 1
ATOM 1488 O O . SER A 1 186 ? -1.393 13.694 17.503 1.00 54.00 186 SER A O 1
ATOM 1490 N N . GLN A 1 187 ? -1.970 13.772 19.664 1.00 53.78 187 GLN A N 1
ATOM 1491 C CA . GLN A 1 187 ? -1.058 12.707 20.099 1.00 53.78 187 GLN A CA 1
ATOM 1492 C C . GLN A 1 187 ? -1.718 11.319 20.095 1.00 53.78 187 GLN A C 1
ATOM 1494 O O . GLN A 1 187 ? -1.012 10.314 20.150 1.00 53.78 187 GLN A O 1
ATOM 1499 N N . TYR A 1 188 ? -3.053 11.260 20.045 1.00 48.34 188 TYR A N 1
ATOM 1500 C CA . TYR A 1 188 ? -3.839 10.019 20.098 1.00 48.34 188 TYR A CA 1
ATOM 1501 C C . TYR A 1 188 ? -4.536 9.676 18.766 1.00 48.34 188 TYR A C 1
ATOM 1503 O O . TYR A 1 188 ? -5.146 8.608 18.659 1.00 48.34 188 TYR A O 1
ATOM 1511 N N . LEU A 1 189 ? -4.466 10.572 17.773 1.00 40.84 189 LEU A N 1
ATOM 1512 C CA . LEU A 1 189 ? -5.002 10.440 16.410 1.00 40.84 189 LEU A CA 1
ATOM 1513 C C . LEU A 1 189 ? -3.871 10.471 15.382 1.00 40.84 189 LEU A C 1
ATOM 1515 O O . LEU A 1 189 ? -3.982 9.707 14.397 1.00 40.84 189 LEU A O 1
#

Sequence (189 aa):
DIWFDKDEVEMSSSCWLSQRLETLEKCRAAIIFLSQNYFRCSVALLETKILLERLKSSEKSVKVFPVLFSPVEIPKDLSMLFEGAIDLTGAYLANMSLSEKSSIVIGNLSVEIDQYSLIRAPFHPAAPPSSEFTGEFKSKKLCKWSLEDVQEWLHHKGIREFYRQTFAEAMIDGFLLSSLTDEALSQYL

Organism: Latimeria chalumnae (NCBI:txid7897)

Radius of gyration: 21.42 Å; chains: 1; bounding box: 47×38×59 Å

pLDDT: mean 77.1, std 14.49, range [37.12, 94.5]

Foldseek 3Di:
DDDDLPVPPDPPDPCSLVVVVVCLVPAQEEEAEDDPVCVVDPSSVVSLVSLVVCCVDPVNSHDYAAEDCEDDDDDPSSCVNCPPYHYCHDPVNPPPDPVVSVCSSCVVCVVVVVVRVVPPDDLDQQDPPDPQQDVCLVVDDLLPFFLSSVLNVCSVVSNDPVLNVLCVVVRPGSNNVVVQDPVNVVVSD

Secondary structure (DSSP, 8-state):
----GGG---TTSTTHHHHHHHHHHH-SEEEEEE-HHHHH-HHHHHHHHHHHHHHHSTT---EEEEEE-S--PPPGGGGGGGTT-EE--SGGGTT--HHHHHHHHHHHHHHHHHHHHS---------PPPTT---GGGTS-GGG--HHHHHHHHHHTT--HHHHHHHHHTT--HHHHTT--HHHHTTT-

InterPro domains:
  IPR001660 Sterile alpha motif domain [PS50105] (145-189)
  IPR013761 Sterile alpha motif/pointed domain superfamily [G3DSA:1.10.150.50] (130-189)
  IPR013761 Sterile alpha motif/pointed domain superfamily [SSF47769] (136-188)
  IPR035897 Toll/interleukin-1 receptor homology (TIR) domain superfamily [G3DSA:3.40.50.10140] (1-92)
  IPR035897 Toll/interleukin-1 receptor homology (TIR) domain superfamily [SSF52200] (12-79)